Protein AF-A0A3M0L1K6-F1 (afdb_monomer_lite)

Organism: NCBI:txid333673

InterPro domains:
  IPR000772 Ricin B, lectin domain [PF00652] (10-125)
  IPR000772 Ricin B, lectin domain [SM00458] (7-128)
  IPR035992 Ricin B-like lectins [SSF50370] (10-129)
  IPR035992 Ricin B-like lectins [SSF50370] (116-180)

Structure (mmCIF, N/CA/C/O backbone):
data_AF-A0A3M0L1K6-F1
#
_entry.id   AF-A0A3M0L1K6-F1
#
loop_
_atom_site.group_PDB
_atom_site.id
_atom_site.type_symbol
_atom_site.label_atom_id
_atom_site.label_alt_id
_atom_site.label_comp_id
_atom_site.label_asym_id
_atom_site.label_entity_id
_atom_site.label_seq_id
_atom_site.pdbx_PDB_ins_code
_atom_site.Cartn_x
_atom_site.Cartn_y
_atom_site.Cartn_z
_atom_site.occupancy
_atom_site.B_iso_or_equiv
_atom_site.auth_seq_id
_atom_site.auth_comp_id
_atom_site.auth_asym_id
_atom_site.auth_atom_id
_atom_site.pdbx_PDB_model_num
ATOM 1 N N . MET A 1 1 ? 4.476 -18.533 9.777 1.00 29.45 1 MET A N 1
ATOM 2 C CA . MET A 1 1 ? 4.189 -19.118 8.450 1.00 29.45 1 MET A CA 1
ATOM 3 C C . MET A 1 1 ? 2.856 -18.548 7.977 1.00 29.45 1 MET A C 1
ATOM 5 O O . MET A 1 1 ? 1.803 -19.090 8.285 1.00 29.45 1 MET A O 1
ATOM 9 N N . GLU A 1 2 ? 2.883 -17.362 7.369 1.00 41.94 2 GLU A N 1
ATOM 10 C CA . GLU A 1 2 ? 1.671 -16.666 6.923 1.00 41.94 2 GLU A CA 1
ATOM 11 C C . GLU A 1 2 ? 1.209 -17.322 5.614 1.00 41.94 2 GLU A C 1
ATOM 13 O O . GLU A 1 2 ? 1.931 -17.357 4.620 1.00 41.94 2 GLU A O 1
ATOM 18 N N . THR A 1 3 ? 0.063 -17.998 5.660 1.00 39.81 3 THR A N 1
ATOM 19 C CA . THR A 1 3 ? -0.395 -18.878 4.581 1.00 39.81 3 THR A CA 1
ATOM 20 C C . THR A 1 3 ? -0.670 -18.102 3.290 1.00 39.81 3 THR A C 1
ATOM 22 O O . THR A 1 3 ? -1.256 -17.025 3.337 1.00 39.81 3 THR A O 1
ATOM 25 N N . SER A 1 4 ? -0.353 -18.719 2.147 1.00 47.41 4 SER A N 1
ATOM 26 C CA . SER A 1 4 ? -0.609 -18.341 0.737 1.00 47.41 4 SER A CA 1
ATOM 27 C C . SER A 1 4 ? -1.964 -17.661 0.394 1.00 47.41 4 SER A C 1
ATOM 29 O O . SER A 1 4 ? -2.128 -17.126 -0.700 1.00 47.41 4 SER A O 1
ATOM 31 N N . LYS A 1 5 ? -2.933 -17.600 1.315 1.00 53.72 5 LYS A N 1
ATOM 32 C CA . LYS A 1 5 ? -4.282 -17.051 1.107 1.00 53.72 5 LYS A CA 1
ATOM 33 C C . LYS A 1 5 ? -4.353 -15.521 0.946 1.00 53.72 5 LYS A C 1
ATOM 35 O O . LYS A 1 5 ? -5.336 -15.048 0.378 1.00 53.72 5 LYS A O 1
ATOM 40 N N . ASN A 1 6 ? -3.317 -14.775 1.342 1.00 68.31 6 ASN A N 1
ATOM 41 C CA . ASN A 1 6 ? -3.330 -13.301 1.334 1.00 68.31 6 ASN A CA 1
ATOM 42 C C . ASN A 1 6 ? -2.544 -12.652 0.181 1.00 68.31 6 ASN A C 1
ATOM 44 O O . ASN A 1 6 ? -2.441 -11.429 0.133 1.00 68.31 6 ASN A O 1
ATOM 48 N N . ARG A 1 7 ? -2.000 -13.437 -0.761 1.00 85.81 7 ARG A N 1
ATOM 49 C CA . ARG A 1 7 ? -1.365 -12.891 -1.972 1.00 85.81 7 ARG A CA 1
ATOM 50 C C . ARG A 1 7 ? -2.429 -12.577 -3.018 1.00 85.81 7 ARG A C 1
ATOM 52 O O . ARG A 1 7 ? -3.103 -13.488 -3.507 1.00 85.81 7 ARG A O 1
ATOM 59 N N . LYS A 1 8 ? -2.610 -11.298 -3.342 1.00 90.31 8 LYS A N 1
ATOM 60 C CA . LYS A 1 8 ? -3.621 -10.812 -4.289 1.00 90.31 8 LYS A CA 1
ATOM 61 C C . LYS A 1 8 ? -3.079 -9.638 -5.109 1.00 90.31 8 LYS A C 1
ATOM 63 O O . LYS A 1 8 ? -2.161 -8.955 -4.663 1.00 90.31 8 LYS A O 1
ATOM 68 N N . PRO A 1 9 ? -3.658 -9.376 -6.289 1.00 94.69 9 PRO A N 1
ATOM 69 C CA . PRO A 1 9 ? -3.374 -8.145 -7.007 1.00 94.69 9 PRO A CA 1
ATOM 70 C C . PRO A 1 9 ? -3.873 -6.923 -6.236 1.00 94.69 9 PRO A C 1
ATOM 72 O O . PRO A 1 9 ? -4.991 -6.932 -5.710 1.00 94.69 9 PRO A O 1
ATOM 75 N N . ILE A 1 10 ? -3.048 -5.878 -6.211 1.00 97.06 10 ILE A N 1
ATOM 76 C CA . ILE A 1 10 ? -3.391 -4.550 -5.699 1.00 97.06 10 ILE A CA 1
ATOM 77 C C . ILE A 1 10 ? -3.714 -3.689 -6.915 1.00 97.06 10 ILE A C 1
ATOM 79 O O . ILE A 1 10 ? -2.832 -3.420 -7.727 1.00 97.06 10 ILE A O 1
ATOM 83 N N . ARG A 1 11 ? -4.983 -3.313 -7.086 1.00 97.81 11 ARG A N 1
ATOM 84 C CA . ARG A 1 11 ? -5.470 -2.668 -8.317 1.00 97.81 11 ARG A CA 1
ATOM 85 C C . ARG A 1 11 ? -5.797 -1.202 -8.087 1.00 97.81 11 ARG A C 1
ATOM 87 O O . ARG A 1 11 ? -6.580 -0.903 -7.196 1.00 97.81 11 ARG A O 1
ATOM 94 N N . ASN A 1 12 ? -5.271 -0.311 -8.911 1.00 98.50 12 ASN A N 1
ATOM 95 C CA . ASN A 1 12 ? -5.646 1.096 -8.897 1.00 98.50 12 ASN A CA 1
ATOM 96 C C . ASN A 1 12 ? -7.085 1.283 -9.413 1.00 98.50 12 ASN A C 1
ATOM 98 O O . ASN A 1 12 ? -7.489 0.625 -10.376 1.00 98.50 12 ASN A O 1
ATOM 102 N N . VAL A 1 13 ? -7.872 2.142 -8.761 1.00 97.50 13 VAL A N 1
ATOM 103 C CA . VAL A 1 13 ? -9.280 2.365 -9.127 1.00 97.50 13 VAL A CA 1
ATOM 104 C C . VAL A 1 13 ? -9.413 3.142 -10.432 1.00 97.50 13 VAL A C 1
ATOM 106 O O . VAL A 1 13 ? -10.255 2.776 -11.248 1.00 97.50 13 VAL A O 1
ATOM 109 N N . GLU A 1 14 ? -8.588 4.167 -10.635 1.00 98.00 14 GLU A N 1
ATOM 110 C CA . GLU A 1 14 ? -8.664 5.046 -11.804 1.00 98.00 14 GLU A CA 1
ATOM 111 C C . GLU A 1 14 ? -8.210 4.325 -13.072 1.00 98.00 14 GLU A C 1
ATOM 113 O O . GLU A 1 14 ? -8.964 4.163 -14.031 1.00 98.00 14 GLU A O 1
ATOM 118 N N . THR A 1 15 ? -6.980 3.809 -13.062 1.00 97.94 15 THR A N 1
ATOM 119 C CA . THR A 1 15 ? -6.378 3.223 -14.267 1.00 97.94 15 THR A CA 1
ATOM 120 C C . THR A 1 15 ? -6.810 1.785 -14.511 1.00 97.94 15 THR A C 1
ATOM 122 O O . THR A 1 15 ? -6.551 1.226 -15.575 1.00 97.94 15 THR A O 1
ATOM 125 N N . ASN A 1 16 ? -7.458 1.149 -13.529 1.00 97.6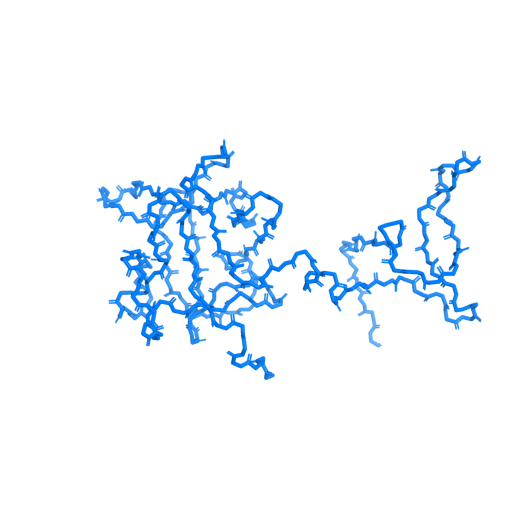9 16 ASN A N 1
ATOM 126 C CA . ASN A 1 16 ? -7.797 -0.272 -13.550 1.00 97.69 16 ASN A CA 1
ATOM 127 C C . ASN A 1 16 ? -6.587 -1.220 -13.696 1.00 97.69 16 ASN A C 1
ATOM 129 O O . ASN A 1 16 ? -6.789 -2.421 -13.920 1.00 97.69 16 ASN A O 1
ATOM 133 N N . GLN A 1 17 ? -5.363 -0.714 -13.520 1.00 98.31 17 GLN A N 1
ATOM 134 C CA . GLN A 1 17 ? -4.107 -1.460 -13.597 1.00 98.31 17 GLN A CA 1
ATOM 135 C C . GLN A 1 17 ? -3.671 -1.977 -12.225 1.00 98.31 17 GLN A C 1
ATOM 137 O O . GLN A 1 17 ? -4.090 -1.478 -11.180 1.00 98.31 17 GLN A O 1
ATOM 142 N N . CYS A 1 18 ? -2.850 -3.020 -12.228 1.00 98.31 18 CYS A N 1
ATOM 143 C CA . CYS A 1 18 ? -2.341 -3.669 -11.033 1.00 98.31 18 CYS A CA 1
ATOM 144 C C . CYS A 1 18 ? -0.916 -3.210 -10.756 1.00 98.31 18 CYS A C 1
ATOM 146 O O . CYS A 1 18 ? -0.144 -2.999 -11.690 1.00 98.31 18 CYS A O 1
ATOM 148 N N . LEU A 1 19 ? -0.570 -3.099 -9.473 1.00 98.00 19 LEU A N 1
ATOM 149 C CA . LEU A 1 19 ? 0.823 -3.057 -9.048 1.00 98.00 19 LEU A CA 1
ATOM 150 C C . LEU A 1 19 ? 1.530 -4.305 -9.597 1.00 98.00 19 LEU A C 1
ATOM 152 O O . LEU A 1 19 ? 0.976 -5.407 -9.542 1.00 98.00 19 LEU A O 1
ATOM 156 N N . ASP A 1 20 ? 2.722 -4.119 -10.150 1.00 97.56 20 ASP A N 1
ATOM 157 C CA . ASP A 1 20 ? 3.429 -5.152 -10.897 1.00 97.56 20 ASP A CA 1
ATOM 158 C C . ASP A 1 20 ? 4.935 -5.006 -10.659 1.00 97.56 20 ASP A C 1
ATOM 160 O O . ASP A 1 20 ? 5.496 -3.931 -10.864 1.00 97.56 20 ASP A O 1
ATOM 164 N N . ASN A 1 21 ? 5.621 -6.063 -10.224 1.00 95.69 21 ASN A N 1
ATOM 165 C CA . ASN A 1 21 ? 7.077 -6.005 -10.067 1.00 95.69 21 ASN A CA 1
ATOM 166 C C . ASN A 1 21 ? 7.835 -6.018 -11.409 1.00 95.69 21 ASN A C 1
ATOM 168 O O . ASN A 1 21 ? 9.055 -5.914 -11.430 1.00 95.69 21 ASN A O 1
ATOM 172 N N . MET A 1 22 ? 7.128 -6.134 -12.532 1.00 94.94 22 MET A N 1
ATOM 173 C CA . MET A 1 22 ? 7.620 -6.172 -13.910 1.00 94.94 22 MET A CA 1
ATOM 174 C C . MET A 1 22 ? 8.637 -7.294 -14.180 1.00 94.94 22 MET A C 1
ATOM 176 O O . MET A 1 22 ? 9.398 -7.213 -15.142 1.00 94.94 22 MET A O 1
ATOM 180 N N . GLY A 1 23 ? 8.695 -8.319 -13.321 1.00 93.31 23 GLY A N 1
ATOM 181 C CA . GLY A 1 23 ? 9.749 -9.338 -13.336 1.00 93.31 23 GLY A CA 1
ATOM 182 C C . GLY A 1 23 ? 11.130 -8.819 -12.911 1.00 93.31 23 GLY A C 1
ATOM 183 O O . GLY A 1 23 ? 12.133 -9.495 -13.142 1.00 93.31 23 GLY A O 1
ATOM 184 N N . ARG A 1 24 ? 11.188 -7.621 -12.322 1.00 94.00 24 ARG A N 1
ATOM 185 C CA . ARG A 1 24 ? 12.409 -6.977 -11.832 1.00 94.00 24 ARG A CA 1
ATOM 186 C C . ARG A 1 24 ? 12.855 -7.563 -10.494 1.00 94.00 24 ARG A C 1
ATOM 188 O O . ARG A 1 24 ? 12.073 -8.190 -9.778 1.00 94.00 24 ARG A O 1
ATOM 195 N N . LYS A 1 25 ? 14.133 -7.370 -10.178 1.00 92.69 25 LYS A N 1
ATOM 196 C CA . LYS A 1 25 ? 14.812 -7.900 -8.990 1.00 92.69 25 LYS A CA 1
ATOM 197 C C . LYS A 1 25 ? 14.877 -6.859 -7.866 1.00 92.69 25 LYS A C 1
ATOM 199 O O . LYS A 1 25 ? 14.272 -5.791 -7.932 1.00 92.69 25 LYS A O 1
ATOM 204 N N . GLU A 1 26 ? 15.609 -7.208 -6.810 1.00 96.56 26 GLU A N 1
ATOM 205 C CA . GL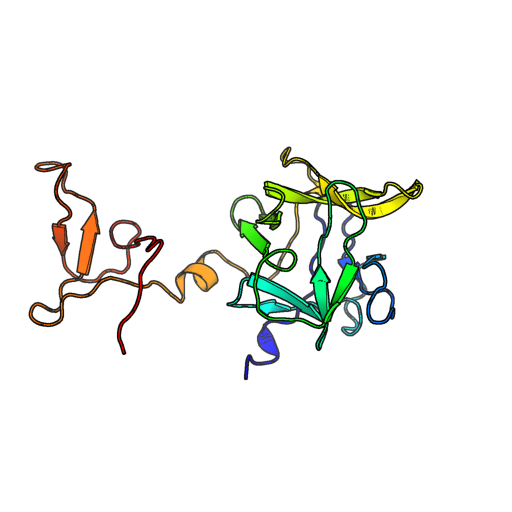U A 1 26 ? 15.949 -6.306 -5.710 1.00 96.56 26 GLU A CA 1
ATOM 206 C C . GLU A 1 26 ? 16.575 -4.997 -6.220 1.00 96.56 26 GLU A C 1
ATOM 208 O O . GLU A 1 26 ? 17.356 -4.994 -7.172 1.00 96.56 26 GLU A O 1
ATOM 213 N N . ASN A 1 27 ? 16.259 -3.898 -5.533 1.00 96.38 27 ASN A N 1
ATOM 214 C CA . ASN A 1 27 ? 16.722 -2.538 -5.806 1.00 96.38 27 ASN A CA 1
ATOM 215 C C . ASN A 1 27 ? 16.237 -1.957 -7.145 1.00 96.38 27 ASN A C 1
ATOM 217 O O . ASN A 1 27 ? 16.796 -0.989 -7.660 1.00 96.38 27 ASN A O 1
ATOM 221 N N . GLU A 1 28 ? 15.166 -2.517 -7.700 1.00 96.12 28 GLU A N 1
ATOM 222 C CA . GLU A 1 28 ? 14.494 -1.972 -8.871 1.00 96.12 28 GLU A CA 1
ATOM 223 C C . GLU A 1 28 ? 13.123 -1.393 -8.512 1.00 96.12 28 GLU A C 1
ATOM 225 O O . GLU A 1 28 ? 12.480 -1.786 -7.532 1.00 96.12 28 GLU A O 1
ATOM 230 N N . LYS A 1 29 ? 12.660 -0.438 -9.327 1.00 96.25 29 LYS A N 1
ATOM 231 C CA . LYS A 1 29 ? 11.361 0.206 -9.125 1.00 96.25 29 LYS A CA 1
ATOM 232 C C . LYS A 1 29 ? 10.214 -0.759 -9.400 1.00 96.25 29 LYS A C 1
ATOM 234 O O . LYS A 1 29 ? 10.192 -1.422 -10.446 1.00 96.25 29 LYS A O 1
ATOM 239 N N . VAL A 1 30 ? 9.233 -0.782 -8.502 1.00 97.31 30 VAL A N 1
ATOM 240 C CA . VAL A 1 30 ? 7.951 -1.433 -8.781 1.00 97.31 30 VAL A CA 1
ATOM 241 C C . VAL A 1 30 ? 7.237 -0.657 -9.892 1.00 97.31 30 VAL A C 1
ATOM 243 O O . VAL A 1 30 ? 7.416 0.550 -10.052 1.00 97.31 30 VAL A O 1
ATOM 246 N N . GLY A 1 31 ? 6.494 -1.363 -10.731 1.00 97.25 31 GLY A N 1
ATOM 247 C CA . GLY A 1 31 ? 5.718 -0.796 -11.821 1.00 97.25 31 GLY A CA 1
ATOM 248 C C . GLY A 1 31 ? 4.224 -1.008 -11.630 1.00 97.25 31 GLY A C 1
ATOM 249 O O . GLY A 1 31 ? 3.732 -1.390 -10.565 1.00 97.25 31 GLY A O 1
ATOM 250 N N . PHE A 1 32 ? 3.501 -0.751 -12.708 1.00 97.50 32 PHE A N 1
ATOM 251 C CA . PHE A 1 32 ? 2.089 -1.051 -12.834 1.00 97.50 32 PHE A CA 1
ATOM 252 C C . PHE A 1 32 ? 1.823 -1.553 -14.250 1.00 97.50 32 PHE A C 1
ATOM 254 O O . PHE A 1 32 ? 2.475 -1.124 -15.204 1.00 97.50 32 PHE A O 1
ATOM 261 N N . PHE A 1 33 ? 0.882 -2.480 -14.393 1.00 97.69 33 PHE A N 1
ATOM 262 C CA . PHE A 1 33 ? 0.515 -3.024 -15.695 1.00 97.69 33 PHE A CA 1
ATOM 263 C C . PHE A 1 33 ? -0.935 -3.500 -15.715 1.00 97.69 33 PHE A C 1
ATOM 265 O O . PHE A 1 33 ? -1.606 -3.585 -14.684 1.00 97.69 33 PHE A O 1
ATOM 272 N N . ASN A 1 34 ? -1.446 -3.822 -16.902 1.00 97.81 34 ASN A N 1
ATOM 273 C CA . ASN A 1 34 ? -2.784 -4.384 -17.043 1.00 97.81 34 ASN A CA 1
ATOM 274 C C . ASN A 1 34 ? -2.916 -5.652 -16.194 1.00 97.81 34 ASN A C 1
ATOM 276 O O . ASN A 1 34 ? -2.111 -6.577 -16.312 1.00 97.81 34 ASN A O 1
ATOM 280 N N . CYS A 1 35 ? -3.943 -5.692 -15.346 1.00 97.12 35 CYS A N 1
ATOM 281 C CA . CYS A 1 35 ? -4.221 -6.843 -14.498 1.00 97.12 35 CYS A CA 1
ATOM 282 C C . CYS A 1 35 ? -4.520 -8.076 -15.367 1.00 97.12 35 CYS A C 1
ATOM 284 O O . CYS A 1 35 ? -5.585 -8.140 -15.981 1.00 97.12 35 CYS A O 1
ATOM 286 N N . HIS A 1 36 ? -3.622 -9.062 -15.404 1.00 94.31 36 HIS A N 1
ATOM 287 C CA . HIS A 1 36 ? -3.777 -10.262 -16.241 1.00 94.31 36 HIS A CA 1
ATOM 288 C C . HIS A 1 36 ? -4.152 -11.520 -15.443 1.00 94.31 36 HIS A C 1
ATOM 290 O O . HIS A 1 36 ? -4.523 -12.534 -16.025 1.00 94.31 36 HIS A O 1
ATOM 296 N N . GLY A 1 37 ? -4.070 -11.483 -14.108 1.00 91.25 37 GLY A N 1
ATOM 297 C CA . GLY A 1 37 ? -4.587 -12.549 -13.238 1.00 91.25 37 GLY A CA 1
ATOM 298 C C . GLY A 1 37 ? -3.823 -13.878 -13.288 1.00 91.25 37 GLY A C 1
ATOM 299 O O . GLY A 1 37 ? -4.284 -14.856 -12.709 1.00 91.25 37 GLY A O 1
ATOM 300 N N . MET A 1 38 ? -2.649 -13.916 -13.926 1.00 91.19 38 MET A N 1
ATOM 301 C CA . MET A 1 38 ? -1.822 -15.132 -14.043 1.00 91.19 38 MET A CA 1
ATOM 302 C C . MET A 1 38 ? -0.994 -15.419 -12.777 1.00 91.19 38 MET A C 1
ATOM 304 O O . MET A 1 38 ? -0.278 -16.414 -12.719 1.00 91.19 38 MET A O 1
ATOM 308 N N . GLY A 1 39 ? -1.087 -14.565 -11.753 1.00 89.00 39 GLY A N 1
ATOM 309 C CA . GLY A 1 39 ? -0.232 -14.643 -10.570 1.00 89.00 39 GLY A CA 1
ATOM 310 C C . GLY A 1 39 ? 1.147 -14.029 -10.821 1.00 89.00 39 GLY A C 1
ATOM 311 O O . GLY A 1 39 ? 1.271 -13.094 -11.608 1.00 89.00 39 GLY A O 1
ATOM 312 N N . GLY A 1 40 ? 2.170 -14.539 -10.130 1.00 91.69 40 GLY A N 1
ATOM 313 C CA . GLY A 1 40 ? 3.562 -14.117 -10.308 1.00 91.69 40 GLY A CA 1
ATOM 314 C C . GLY A 1 40 ? 3.828 -12.665 -9.904 1.00 91.69 40 GLY A C 1
ATOM 315 O O . GLY A 1 40 ? 3.611 -12.279 -8.759 1.00 91.69 40 GLY A O 1
ATOM 316 N N . ASN A 1 41 ? 4.282 -11.866 -10.866 1.00 95.19 41 ASN A N 1
ATOM 317 C CA . ASN A 1 41 ? 4.695 -10.469 -10.710 1.00 95.19 41 ASN A CA 1
ATOM 318 C C . ASN A 1 41 ? 3.582 -9.500 -10.280 1.00 95.19 41 ASN A C 1
ATOM 320 O O . ASN A 1 41 ? 3.881 -8.393 -9.837 1.00 95.19 41 ASN A O 1
ATOM 324 N N . GLN A 1 42 ? 2.312 -9.904 -10.388 1.00 95.50 42 GLN A N 1
ATOM 325 C CA . GLN A 1 42 ? 1.150 -9.078 -10.029 1.00 95.50 42 GLN A CA 1
ATOM 326 C C . GLN A 1 42 ? 0.497 -9.454 -8.697 1.00 95.50 42 GLN A C 1
ATOM 328 O O . GLN A 1 42 ? -0.586 -8.957 -8.389 1.00 95.50 42 GLN A O 1
ATOM 333 N N . VAL A 1 43 ? 1.079 -10.366 -7.912 1.00 93.38 43 VAL A N 1
ATOM 334 C CA . VAL A 1 43 ? 0.493 -10.769 -6.626 1.00 93.38 43 VAL A CA 1
ATOM 335 C C . VAL A 1 43 ? 1.358 -10.335 -5.458 1.00 93.38 43 VAL A C 1
ATOM 337 O O . VAL A 1 43 ? 2.471 -10.808 -5.267 1.00 93.38 43 VAL A O 1
ATOM 340 N N . PHE A 1 44 ? 0.782 -9.480 -4.621 1.00 95.06 44 PHE A N 1
ATOM 341 C CA . PHE A 1 44 ? 1.425 -8.952 -3.429 1.00 95.06 44 PHE A CA 1
ATOM 342 C C . PHE A 1 44 ? 0.674 -9.431 -2.189 1.00 95.06 44 PHE A C 1
ATOM 344 O O . PHE A 1 44 ? -0.536 -9.662 -2.224 1.00 95.06 44 PHE A O 1
ATOM 351 N N . SER A 1 45 ? 1.382 -9.594 -1.079 1.00 91.88 45 SER A N 1
ATOM 352 C CA . SER A 1 45 ? 0.779 -9.789 0.239 1.00 91.88 45 SER A CA 1
ATOM 353 C C . SER A 1 45 ? 0.921 -8.525 1.064 1.00 91.88 45 SER A C 1
ATOM 355 O O . SER A 1 45 ? 2.035 -8.037 1.234 1.00 91.88 45 SER A O 1
ATOM 357 N N . TYR A 1 46 ? -0.183 -8.048 1.629 1.00 92.19 46 TYR A N 1
ATOM 358 C CA . TYR A 1 46 ? -0.149 -7.073 2.712 1.00 92.19 46 TYR A CA 1
ATOM 359 C C . TYR A 1 46 ? -0.154 -7.821 4.050 1.00 92.19 46 TYR A C 1
ATOM 361 O O . TYR A 1 46 ? -1.075 -8.596 4.321 1.00 92.19 46 TYR A O 1
ATOM 369 N N . THR A 1 47 ? 0.912 -7.674 4.833 1.00 87.38 47 THR A N 1
ATOM 370 C CA . THR A 1 47 ? 1.172 -8.511 6.017 1.00 87.38 47 THR A CA 1
ATOM 371 C C . THR A 1 47 ? 0.627 -7.901 7.304 1.00 87.38 47 THR A C 1
ATOM 373 O O . THR A 1 47 ? 0.313 -6.711 7.372 1.00 87.38 47 THR A O 1
ATOM 376 N N . ALA A 1 48 ? 0.553 -8.704 8.370 1.00 83.38 48 ALA A N 1
ATOM 377 C CA . ALA A 1 48 ? 0.200 -8.206 9.703 1.00 83.38 48 ALA A CA 1
ATOM 378 C C . ALA A 1 48 ? 1.190 -7.155 10.248 1.00 83.38 48 ALA A C 1
ATOM 380 O O . ALA A 1 48 ? 0.794 -6.309 11.052 1.00 83.38 48 ALA A O 1
ATOM 381 N N . ASP A 1 49 ? 2.442 -7.192 9.786 1.00 84.88 49 ASP A N 1
ATOM 382 C CA . ASP A 1 49 ? 3.484 -6.208 10.107 1.00 84.88 49 ASP A CA 1
ATOM 383 C C . ASP A 1 49 ? 3.390 -4.941 9.255 1.00 84.88 49 ASP A C 1
ATOM 385 O O . ASP A 1 49 ? 4.244 -4.063 9.374 1.00 84.88 49 ASP A O 1
ATOM 389 N N . LYS A 1 50 ? 2.324 -4.818 8.450 1.00 90.69 50 LYS A N 1
ATOM 390 C CA . LYS A 1 50 ? 2.022 -3.637 7.640 1.00 90.69 50 LYS A CA 1
ATOM 391 C C . LYS A 1 50 ? 3.054 -3.389 6.535 1.00 90.69 50 LYS A C 1
ATOM 393 O O . LYS A 1 50 ? 3.330 -2.250 6.173 1.00 90.69 50 LYS A O 1
ATOM 398 N N . GLU A 1 51 ? 3.585 -4.467 5.968 1.00 94.81 51 GLU A N 1
ATOM 399 C CA . GLU A 1 51 ? 4.478 -4.437 4.807 1.00 94.81 51 GLU A CA 1
ATOM 400 C C . GLU A 1 51 ? 3.728 -4.929 3.559 1.00 94.81 51 GLU A C 1
ATOM 402 O O . GLU A 1 51 ? 2.898 -5.840 3.641 1.00 94.81 51 GLU A O 1
ATOM 407 N N . ILE A 1 52 ? 4.026 -4.350 2.393 1.00 96.88 52 ILE A N 1
ATOM 408 C CA . ILE A 1 52 ? 3.521 -4.820 1.096 1.00 96.88 52 ILE A CA 1
ATOM 409 C C . ILE A 1 52 ? 4.642 -5.622 0.438 1.00 96.88 52 ILE A C 1
ATOM 411 O O . ILE A 1 52 ? 5.671 -5.055 0.077 1.00 96.88 52 ILE A O 1
ATOM 415 N N . ARG A 1 53 ? 4.458 -6.939 0.317 1.00 93.88 53 ARG A N 1
ATOM 416 C CA . ARG A 1 53 ? 5.520 -7.881 -0.064 1.00 93.88 53 ARG A CA 1
ATOM 417 C C . ARG A 1 53 ? 5.236 -8.630 -1.358 1.00 93.88 53 ARG A C 1
ATOM 419 O O . ARG A 1 53 ? 4.095 -9.019 -1.609 1.00 93.88 53 ARG A O 1
ATOM 426 N N . THR A 1 54 ? 6.295 -8.942 -2.093 1.00 92.75 54 THR A N 1
ATOM 427 C CA . THR A 1 54 ? 6.348 -10.014 -3.093 1.00 92.75 54 THR A CA 1
ATOM 428 C C . THR A 1 54 ? 7.551 -10.895 -2.769 1.00 92.75 54 THR A C 1
ATOM 430 O O . THR A 1 54 ? 8.681 -10.423 -2.750 1.00 92.75 54 THR A O 1
ATOM 433 N N . ASP A 1 55 ? 7.312 -12.169 -2.464 1.00 89.19 55 ASP A N 1
ATOM 434 C CA . ASP A 1 55 ? 8.345 -13.089 -1.962 1.00 89.19 55 ASP A CA 1
ATOM 435 C C . ASP A 1 55 ? 9.117 -12.545 -0.746 1.00 89.19 55 ASP A C 1
ATOM 437 O O . ASP A 1 55 ? 8.502 -12.406 0.315 1.00 89.19 55 ASP A O 1
ATOM 441 N N . ASP A 1 56 ? 10.420 -12.281 -0.865 1.00 92.38 56 ASP A N 1
ATOM 442 C CA . ASP A 1 56 ? 11.282 -11.705 0.178 1.00 92.38 56 ASP A CA 1
ATOM 443 C C . ASP A 1 56 ? 11.518 -10.191 0.018 1.00 92.38 56 ASP A C 1
ATOM 445 O O . ASP A 1 56 ? 12.236 -9.588 0.822 1.00 92.38 56 ASP A O 1
ATOM 449 N N . LEU A 1 57 ? 10.890 -9.567 -0.985 1.00 96.56 57 LEU A N 1
ATOM 450 C CA . LEU A 1 57 ? 10.986 -8.138 -1.261 1.00 96.56 57 LEU A CA 1
ATOM 451 C C . LEU A 1 57 ? 9.764 -7.375 -0.745 1.00 96.56 57 LEU A C 1
ATOM 453 O O . LEU A 1 57 ? 8.621 -7.825 -0.849 1.00 96.56 57 LEU A O 1
ATOM 457 N N . CYS A 1 58 ? 10.022 -6.182 -0.228 1.00 97.50 58 CYS A N 1
ATOM 458 C CA . CYS A 1 58 ? 9.083 -5.230 0.333 1.00 97.50 58 CYS A CA 1
ATOM 459 C C . CYS A 1 58 ? 9.099 -3.939 -0.487 1.00 97.50 58 CYS A C 1
ATOM 461 O O . CYS A 1 58 ? 10.149 -3.514 -0.971 1.00 97.50 58 CYS A O 1
ATOM 463 N N . LEU A 1 59 ? 7.935 -3.298 -0.609 1.00 98.31 59 LEU A N 1
ATOM 464 C CA . LEU A 1 59 ? 7.857 -1.926 -1.105 1.00 98.31 59 LEU A CA 1
ATOM 465 C C . LEU A 1 59 ? 8.512 -0.982 -0.095 1.00 98.31 59 LEU A C 1
ATOM 467 O O . LEU A 1 59 ? 8.084 -0.914 1.060 1.00 98.31 59 LEU A O 1
ATOM 471 N N . ASP A 1 60 ? 9.499 -0.237 -0.573 1.00 98.00 60 ASP A N 1
ATOM 472 C CA . ASP A 1 60 ? 10.334 0.674 0.196 1.00 98.00 60 ASP A CA 1
ATOM 473 C C . ASP A 1 60 ? 10.302 2.079 -0.414 1.00 98.00 60 ASP A C 1
ATOM 475 O O . ASP A 1 60 ? 10.412 2.245 -1.635 1.00 98.00 60 ASP A O 1
ATOM 479 N N . VAL A 1 61 ? 10.136 3.093 0.434 1.00 97.38 61 VAL A N 1
ATOM 480 C CA . VAL A 1 61 ? 10.099 4.499 0.027 1.00 97.38 61 VAL A CA 1
ATOM 481 C C . VAL A 1 61 ? 11.114 5.307 0.813 1.00 97.38 61 VAL A C 1
ATOM 483 O O . VAL A 1 61 ? 10.949 5.581 2.001 1.00 97.38 61 VAL A O 1
ATOM 486 N N . SER A 1 62 ? 12.140 5.782 0.113 1.00 93.38 62 SER A N 1
ATOM 487 C CA . SER A 1 62 ? 13.196 6.586 0.731 1.00 93.38 62 SER A CA 1
ATOM 488 C C . SER A 1 62 ? 12.894 8.090 0.765 1.00 93.38 62 SER A C 1
ATOM 490 O O . SER A 1 62 ? 13.492 8.806 1.563 1.00 93.38 62 SER A O 1
ATOM 492 N N . ARG A 1 63 ? 12.008 8.598 -0.106 1.00 90.50 63 ARG A N 1
ATOM 493 C CA . ARG A 1 63 ? 11.675 10.033 -0.204 1.00 90.50 63 ARG A CA 1
ATOM 494 C C . ARG A 1 63 ? 10.342 10.283 -0.915 1.00 90.50 63 ARG A C 1
ATOM 496 O O . ARG A 1 63 ? 9.847 9.411 -1.621 1.00 90.50 63 ARG A O 1
ATOM 503 N N . LEU A 1 64 ? 9.794 11.485 -0.736 1.00 90.88 64 LEU A N 1
ATOM 504 C CA . LEU A 1 64 ? 8.611 11.981 -1.455 1.00 90.88 64 LEU A CA 1
ATOM 505 C C . LEU A 1 64 ? 8.884 12.116 -2.955 1.00 90.88 64 LEU A C 1
ATOM 507 O O . LEU A 1 64 ? 10.005 12.458 -3.320 1.00 90.88 64 LEU A O 1
ATOM 511 N N . ASN A 1 65 ? 7.879 11.867 -3.801 1.00 89.44 65 ASN A N 1
ATOM 512 C CA . ASN A 1 65 ? 7.931 11.943 -5.274 1.00 89.44 65 ASN A CA 1
ATOM 513 C C . ASN A 1 65 ? 8.976 11.030 -5.961 1.00 89.44 65 ASN A C 1
ATOM 515 O O . ASN A 1 65 ? 9.033 10.955 -7.192 1.00 89.44 65 ASN A O 1
ATOM 519 N N . GLY A 1 66 ? 9.798 10.322 -5.185 1.00 92.75 66 GLY A N 1
ATOM 520 C CA . GLY A 1 66 ? 10.742 9.324 -5.664 1.00 92.75 66 GLY A CA 1
ATOM 521 C C . GLY A 1 66 ? 10.066 7.987 -5.986 1.00 92.75 66 GLY A C 1
ATOM 522 O O . GLY A 1 66 ? 8.916 7.751 -5.618 1.00 92.75 66 GLY A O 1
ATOM 523 N N . PRO A 1 67 ? 10.782 7.074 -6.660 1.00 95.62 67 PRO A N 1
ATOM 524 C CA . PRO A 1 67 ? 10.236 5.767 -6.990 1.00 95.62 67 PRO A CA 1
ATOM 525 C C . PRO A 1 67 ? 9.982 4.942 -5.726 1.00 95.62 67 PRO A C 1
ATOM 527 O O . PRO A 1 67 ? 10.770 4.981 -4.779 1.00 95.62 67 PRO A O 1
ATOM 530 N N . VAL A 1 68 ? 8.940 4.114 -5.758 1.00 97.81 68 VAL A N 1
ATOM 531 C CA . VAL A 1 68 ? 8.816 2.997 -4.817 1.00 97.81 68 VAL A CA 1
ATOM 532 C C . VAL A 1 68 ? 9.739 1.869 -5.288 1.00 97.81 68 VAL A C 1
ATOM 534 O O . VAL A 1 68 ? 9.618 1.378 -6.416 1.00 97.81 68 VAL A O 1
ATOM 537 N N . LEU A 1 69 ? 10.682 1.462 -4.441 1.00 97.56 69 LEU A N 1
ATOM 538 C CA . LEU A 1 69 ? 11.646 0.404 -4.742 1.00 97.56 69 LEU A CA 1
ATOM 539 C C . LEU A 1 69 ? 11.219 -0.921 -4.118 1.00 97.56 69 LEU A C 1
ATOM 541 O O . LEU A 1 69 ? 10.472 -0.953 -3.144 1.00 97.56 69 LEU A O 1
ATOM 545 N N . MET A 1 70 ? 11.714 -2.022 -4.676 1.00 97.38 70 MET A N 1
ATOM 546 C CA . MET A 1 70 ? 11.589 -3.343 -4.070 1.00 97.38 70 MET A CA 1
ATOM 547 C C . MET A 1 70 ? 12.909 -3.732 -3.421 1.00 97.38 70 MET A C 1
ATOM 549 O O . MET A 1 70 ? 13.878 -4.040 -4.113 1.00 97.38 70 MET A O 1
ATOM 553 N N . LEU A 1 71 ? 12.958 -3.717 -2.096 1.00 97.56 71 LEU A N 1
ATOM 554 C CA . LEU A 1 71 ? 14.143 -4.082 -1.318 1.00 97.56 71 LEU A CA 1
ATOM 555 C C . LEU A 1 71 ? 13.840 -5.276 -0.430 1.00 97.56 71 LEU A C 1
ATOM 557 O O . LEU A 1 71 ? 12.678 -5.542 -0.141 1.00 97.56 71 LEU A O 1
ATOM 561 N N . LYS A 1 72 ? 14.864 -5.997 0.029 1.00 96.81 72 LYS A N 1
ATOM 562 C CA . LYS A 1 72 ? 14.645 -7.062 1.011 1.00 96.81 72 LYS A CA 1
ATOM 563 C C . LYS A 1 72 ? 13.870 -6.546 2.214 1.00 96.81 72 LYS A C 1
ATOM 565 O O . LYS A 1 72 ? 14.167 -5.483 2.766 1.00 96.81 72 LYS A O 1
ATOM 570 N N . CYS A 1 73 ? 12.881 -7.328 2.621 1.00 95.94 73 CYS A N 1
ATOM 571 C CA . CYS A 1 73 ? 12.127 -7.048 3.825 1.00 95.94 73 CYS A CA 1
ATOM 572 C C . CYS A 1 73 ? 13.058 -7.126 5.036 1.00 95.94 73 CYS A C 1
ATOM 574 O O . CYS A 1 73 ? 13.612 -8.187 5.325 1.00 95.94 73 CYS A O 1
ATOM 576 N N . HIS A 1 74 ? 13.237 -6.013 5.747 1.00 92.81 74 HIS A N 1
ATOM 577 C CA . HIS A 1 74 ? 14.117 -5.970 6.919 1.00 92.81 74 HIS A CA 1
ATOM 578 C C . HIS A 1 74 ? 13.354 -6.029 8.250 1.00 92.81 74 HIS A C 1
ATOM 580 O O . HIS A 1 74 ? 13.976 -6.201 9.294 1.00 92.81 74 HIS A O 1
ATOM 586 N N . HIS A 1 75 ? 12.020 -5.902 8.245 1.00 90.56 75 HIS A N 1
ATOM 587 C CA . HIS A 1 75 ? 11.159 -6.026 9.436 1.00 90.56 75 HIS A CA 1
ATOM 588 C C . HIS A 1 75 ? 11.430 -4.996 10.542 1.00 90.56 75 HIS A C 1
ATOM 590 O O . HIS A 1 75 ? 10.980 -5.138 11.679 1.00 90.56 75 HIS A O 1
ATOM 596 N N . LEU A 1 76 ? 12.132 -3.915 10.196 1.00 90.38 76 LEU A N 1
ATOM 597 C CA . LEU A 1 76 ? 12.436 -2.798 11.101 1.00 90.38 76 LEU A CA 1
ATOM 598 C C . LEU A 1 76 ? 11.411 -1.663 10.982 1.00 90.38 76 LEU A C 1
ATOM 600 O O . LEU A 1 76 ? 11.616 -0.593 11.553 1.00 90.38 76 LEU A O 1
ATOM 604 N N . ARG A 1 77 ? 10.298 -1.894 10.267 1.00 90.50 77 ARG A N 1
ATOM 605 C CA . ARG A 1 77 ? 9.280 -0.882 9.954 1.00 90.50 77 ARG A CA 1
ATOM 606 C C . ARG A 1 77 ? 9.896 0.254 9.126 1.00 90.50 77 ARG A C 1
ATOM 608 O O . ARG A 1 77 ? 10.535 -0.020 8.119 1.00 90.50 77 ARG A O 1
ATOM 615 N N . GLY A 1 78 ? 9.705 1.514 9.520 1.00 92.19 78 GLY A N 1
ATOM 616 C CA . GLY A 1 78 ? 10.327 2.646 8.840 1.00 92.19 78 GLY A CA 1
ATOM 617 C C . GLY A 1 78 ? 9.786 2.843 7.425 1.00 92.19 78 GLY A C 1
ATOM 618 O O . GLY A 1 78 ? 8.576 2.874 7.215 1.00 92.19 78 GLY A O 1
ATOM 619 N N . ASN A 1 79 ? 10.703 2.977 6.475 1.00 96.31 79 ASN A N 1
ATOM 620 C CA . ASN A 1 79 ? 10.467 3.170 5.043 1.00 96.31 79 ASN A CA 1
ATOM 621 C C . ASN A 1 79 ? 9.776 1.988 4.333 1.00 96.31 79 ASN A C 1
ATOM 623 O O . ASN A 1 79 ? 9.432 2.103 3.160 1.00 96.31 79 ASN A O 1
ATOM 627 N N . GLN A 1 80 ? 9.549 0.870 5.032 1.00 97.56 80 GLN A N 1
ATOM 628 C CA . GLN A 1 80 ? 8.762 -0.273 4.547 1.00 97.56 80 GLN A CA 1
ATOM 629 C C . GLN A 1 80 ? 7.386 -0.389 5.229 1.00 97.56 80 GLN A C 1
ATOM 631 O O . GLN A 1 80 ? 6.668 -1.367 5.016 1.00 97.56 80 GLN A O 1
ATOM 636 N N . LEU A 1 81 ? 7.003 0.583 6.071 1.00 95.31 81 LEU A N 1
ATOM 637 C CA . LEU A 1 81 ? 5.765 0.546 6.852 1.00 95.31 81 LEU A CA 1
ATOM 638 C C . LEU A 1 81 ? 4.613 1.298 6.162 1.00 95.31 81 LEU A C 1
ATOM 640 O O . LEU A 1 81 ? 4.667 2.516 5.969 1.00 95.31 81 LEU A O 1
ATOM 644 N N . TRP A 1 82 ? 3.519 0.578 5.908 1.00 96.50 82 TRP A N 1
ATOM 645 C CA . TRP A 1 82 ? 2.339 1.063 5.191 1.00 96.50 82 TRP A CA 1
ATOM 646 C C . TRP A 1 82 ? 1.046 0.840 5.979 1.00 96.50 82 TRP A C 1
ATOM 648 O O . TRP A 1 82 ? 0.736 -0.284 6.365 1.00 96.50 82 TRP A O 1
ATOM 658 N N . GLU A 1 83 ? 0.214 1.861 6.147 1.00 93.69 83 GLU A N 1
ATOM 659 C CA . GLU A 1 83 ? -1.166 1.683 6.615 1.00 93.69 83 GLU A CA 1
ATOM 660 C C . GLU A 1 83 ? -2.111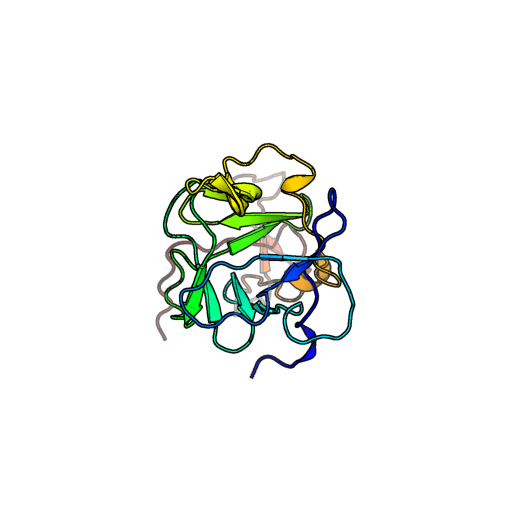 1.589 5.424 1.00 93.69 83 GLU A C 1
ATOM 662 O O . GLU A 1 83 ? -2.141 2.501 4.605 1.00 93.69 83 GLU A O 1
ATOM 667 N N . TYR A 1 84 ? -2.928 0.543 5.344 1.00 93.25 84 TYR A N 1
ATOM 668 C CA . TYR A 1 84 ? -4.055 0.544 4.417 1.00 93.25 84 TYR A CA 1
ATOM 669 C C . TYR A 1 84 ? -5.330 1.011 5.121 1.00 93.25 84 TYR A C 1
ATOM 671 O O . TYR A 1 84 ? -5.878 0.312 5.976 1.00 93.25 84 TYR A O 1
ATOM 679 N N . ASP A 1 85 ? -5.829 2.183 4.737 1.00 89.25 85 ASP A N 1
ATOM 680 C CA . ASP A 1 85 ? -7.148 2.656 5.145 1.00 89.25 85 ASP A CA 1
ATOM 681 C C . ASP A 1 85 ? -8.201 1.999 4.245 1.00 89.25 85 ASP A C 1
ATOM 683 O O . ASP A 1 85 ? -8.319 2.330 3.068 1.00 89.25 85 ASP A O 1
ATOM 687 N N . ALA A 1 86 ? -8.975 1.061 4.793 1.00 86.44 86 ALA A N 1
ATOM 688 C CA . ALA A 1 86 ? -10.004 0.341 4.045 1.00 86.44 86 ALA A CA 1
ATOM 689 C C . ALA A 1 86 ? -11.251 1.189 3.721 1.00 86.44 86 ALA A C 1
ATOM 691 O O . ALA A 1 86 ? -11.989 0.839 2.800 1.00 86.44 86 ALA A O 1
ATOM 692 N N . GLU A 1 87 ? -11.514 2.272 4.464 1.00 85.38 87 GLU A N 1
ATOM 693 C CA . GLU A 1 87 ? -12.636 3.183 4.191 1.00 85.38 87 GLU A CA 1
ATOM 694 C C . GLU A 1 87 ? -12.290 4.094 3.010 1.00 85.38 87 GLU A C 1
ATOM 696 O O . GLU A 1 87 ? -13.068 4.213 2.063 1.00 85.38 87 GLU A O 1
ATOM 701 N N . ARG A 1 88 ? -11.081 4.667 3.023 1.00 89.50 88 ARG A N 1
ATOM 702 C CA . ARG A 1 88 ? -10.562 5.508 1.931 1.00 89.50 88 ARG A CA 1
ATOM 703 C C . ARG A 1 88 ? -9.963 4.704 0.779 1.00 89.50 88 ARG A C 1
ATOM 705 O O . ARG A 1 88 ? -9.769 5.243 -0.304 1.00 89.50 88 ARG A O 1
ATOM 712 N N . ARG A 1 89 ? -9.704 3.411 0.995 1.00 94.19 89 ARG A N 1
ATOM 713 C CA . ARG A 1 89 ? -8.997 2.497 0.085 1.00 94.19 89 ARG A CA 1
ATOM 714 C C . ARG A 1 89 ? -7.646 3.060 -0.353 1.00 94.19 89 ARG A C 1
ATOM 716 O O . ARG A 1 89 ? -7.332 3.047 -1.536 1.00 94.19 89 ARG A O 1
ATOM 723 N N . THR A 1 90 ? -6.845 3.550 0.586 1.00 96.38 90 THR A N 1
ATOM 724 C CA . THR A 1 90 ? -5.535 4.145 0.283 1.00 96.38 90 THR A CA 1
ATOM 725 C C . THR A 1 90 ? -4.430 3.534 1.133 1.00 96.38 90 THR A C 1
ATOM 727 O O . THR A 1 90 ? -4.678 3.098 2.256 1.00 96.38 90 THR A O 1
ATOM 730 N N . PHE A 1 91 ? -3.215 3.490 0.586 1.00 98.00 91 PHE A N 1
ATOM 731 C CA . PHE A 1 91 ? -2.016 3.087 1.315 1.00 98.00 91 PHE A CA 1
ATOM 732 C C . PHE A 1 91 ? -1.247 4.333 1.745 1.00 98.00 91 PHE A C 1
ATOM 734 O O . PHE A 1 91 ? -0.680 5.031 0.909 1.00 98.00 91 PHE A O 1
ATOM 741 N N . LEU A 1 92 ? -1.204 4.584 3.047 1.00 97.12 92 LEU A N 1
ATOM 742 C CA . LEU A 1 92 ? -0.411 5.631 3.670 1.00 97.12 92 LEU A CA 1
ATOM 743 C C . LEU A 1 92 ? 0.981 5.087 3.999 1.00 97.12 92 LEU A C 1
ATOM 745 O O . LEU A 1 92 ? 1.124 4.181 4.820 1.00 97.12 92 LEU A O 1
ATOM 749 N N . HIS A 1 93 ? 2.013 5.676 3.413 1.00 97.31 93 HIS A N 1
ATOM 750 C CA . HIS A 1 93 ? 3.383 5.469 3.853 1.00 97.31 93 HIS A CA 1
ATOM 751 C C . HIS A 1 93 ? 3.610 6.224 5.168 1.00 97.31 93 HIS A C 1
ATOM 753 O O . HIS A 1 93 ? 3.538 7.456 5.219 1.00 97.31 93 HIS A O 1
ATOM 759 N N . ILE A 1 94 ? 3.867 5.487 6.252 1.00 92.56 94 ILE A N 1
ATOM 760 C CA . ILE A 1 94 ? 3.833 6.051 7.609 1.00 92.56 94 ILE A CA 1
ATOM 761 C C . ILE A 1 94 ? 4.923 7.101 7.829 1.00 92.56 94 ILE A C 1
ATOM 763 O O . ILE A 1 94 ? 4.682 8.097 8.507 1.00 92.56 94 ILE A O 1
ATOM 767 N N . ILE A 1 95 ? 6.118 6.912 7.270 1.00 89.69 95 ILE A N 1
ATOM 768 C CA . ILE A 1 95 ? 7.244 7.814 7.549 1.00 89.69 95 ILE A CA 1
ATOM 769 C C . ILE A 1 95 ? 7.077 9.160 6.855 1.00 89.69 95 ILE A C 1
ATOM 771 O O . ILE A 1 95 ? 7.318 10.196 7.465 1.00 89.69 95 ILE A O 1
ATOM 775 N N . THR A 1 96 ? 6.628 9.158 5.601 1.00 92.31 96 THR A N 1
ATOM 776 C CA . THR A 1 96 ? 6.453 10.397 4.832 1.00 92.31 96 THR A CA 1
ATOM 777 C C . THR A 1 96 ? 5.057 11.005 4.976 1.00 92.31 96 THR A C 1
ATOM 779 O O . THR A 1 96 ? 4.812 12.070 4.417 1.00 92.31 96 THR A O 1
ATOM 782 N N . GLN A 1 97 ? 4.136 10.344 5.692 1.00 94.62 97 GLN A N 1
ATOM 783 C CA . GLN A 1 97 ? 2.732 10.760 5.834 1.00 94.62 97 GLN A CA 1
ATOM 784 C C . GLN A 1 97 ? 2.068 11.054 4.476 1.00 94.62 97 GLN A C 1
ATOM 786 O O . GLN A 1 97 ? 1.342 12.030 4.310 1.00 94.62 97 GLN A O 1
ATOM 791 N N . SER A 1 98 ? 2.369 10.215 3.484 1.00 96.69 98 SER A N 1
ATOM 792 C CA . SER A 1 98 ? 1.982 10.405 2.083 1.00 96.69 98 SER A CA 1
ATOM 793 C C . SER A 1 98 ? 1.373 9.138 1.505 1.00 96.69 98 SER A C 1
ATOM 795 O O . SER A 1 98 ? 1.634 8.040 1.994 1.00 96.69 98 SER A O 1
ATOM 797 N N . CYS A 1 99 ? 0.548 9.286 0.479 1.00 98.31 99 CYS A N 1
ATOM 798 C CA . CYS A 1 99 ? -0.245 8.204 -0.077 1.00 98.31 99 CYS A CA 1
ATOM 799 C C . CYS A 1 99 ? 0.432 7.607 -1.311 1.00 98.31 99 CYS A C 1
ATOM 801 O O . CYS A 1 99 ? 0.962 8.334 -2.151 1.00 98.31 99 CYS A O 1
ATOM 803 N N . LEU A 1 100 ? 0.391 6.278 -1.430 1.00 98.62 100 LEU A N 1
ATOM 804 C CA . LEU A 1 100 ? 0.768 5.579 -2.655 1.00 98.62 100 LEU A CA 1
ATOM 805 C C . LEU A 1 100 ? -0.138 6.051 -3.795 1.00 98.62 100 LEU A C 1
ATOM 807 O O . LEU A 1 100 ? -1.363 5.971 -3.686 1.00 98.62 100 LEU A O 1
ATOM 811 N N . THR A 1 101 ? 0.459 6.479 -4.897 1.00 98.38 101 THR A N 1
ATOM 812 C CA . THR A 1 101 ? -0.246 6.970 -6.081 1.00 98.38 101 THR A CA 1
ATOM 813 C C . THR A 1 101 ? 0.397 6.439 -7.354 1.00 98.38 101 THR A C 1
ATOM 815 O O . THR A 1 101 ? 1.551 6.006 -7.342 1.00 98.38 101 THR A O 1
ATOM 818 N N . LEU A 1 102 ? -0.346 6.475 -8.457 1.00 98.00 102 LEU A N 1
ATOM 819 C CA . LEU A 1 102 ? 0.243 6.435 -9.792 1.00 98.00 102 LEU A CA 1
ATOM 820 C C . LEU A 1 102 ? 0.475 7.873 -10.243 1.00 98.00 102 LEU A C 1
ATOM 822 O O . LEU A 1 102 ? -0.470 8.655 -10.317 1.00 98.00 102 LEU A O 1
ATOM 826 N N . GLY A 1 103 ? 1.726 8.214 -10.525 1.00 95.81 103 GLY A N 1
ATOM 827 C CA . GLY A 1 103 ? 2.106 9.583 -10.844 1.00 95.81 103 GLY A CA 1
ATOM 828 C C . GLY A 1 103 ? 3.432 9.660 -11.578 1.00 95.81 103 GLY A C 1
ATOM 829 O O . GLY A 1 103 ? 4.014 8.647 -11.982 1.00 95.81 103 GLY A O 1
ATOM 830 N N . ARG A 1 104 ? 3.907 10.892 -11.757 1.00 94.12 104 ARG A N 1
ATOM 831 C CA . ARG A 1 104 ? 5.199 11.159 -12.383 1.00 94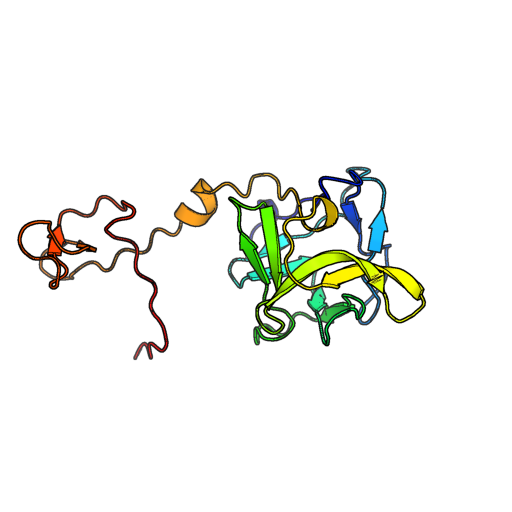.12 104 ARG A CA 1
ATOM 832 C C . ARG A 1 104 ? 6.294 11.132 -11.322 1.00 94.12 104 ARG A C 1
ATOM 834 O O . ARG A 1 104 ? 6.232 11.852 -10.334 1.00 94.12 104 ARG A O 1
ATOM 841 N N . ILE A 1 105 ? 7.308 10.316 -11.557 1.00 93.25 105 ILE A N 1
ATOM 842 C CA . ILE A 1 105 ? 8.489 10.173 -10.709 1.00 93.25 105 ILE A CA 1
ATOM 843 C C . ILE A 1 105 ? 9.505 11.260 -11.090 1.00 93.25 105 ILE A C 1
ATOM 845 O O . ILE A 1 105 ? 9.530 11.732 -12.229 1.00 93.25 105 ILE A O 1
ATOM 849 N N . GLU A 1 106 ? 10.364 11.656 -10.147 1.00 87.00 106 GLU A N 1
ATOM 850 C CA . GLU A 1 106 ? 11.440 12.645 -10.349 1.00 87.00 106 GLU A CA 1
ATOM 851 C C . GLU A 1 106 ? 12.303 12.407 -11.605 1.00 87.00 106 GLU A C 1
ATOM 853 O O . GLU A 1 106 ? 12.739 13.364 -12.240 1.00 87.00 106 GLU A O 1
ATOM 858 N N . ASP A 1 107 ? 12.533 11.146 -11.992 1.00 87.25 107 ASP A N 1
ATOM 859 C CA . ASP A 1 107 ? 13.300 10.767 -13.192 1.00 87.25 107 ASP A CA 1
ATOM 860 C C . ASP A 1 107 ? 12.533 11.002 -14.512 1.00 87.25 107 ASP A C 1
ATOM 862 O O . ASP A 1 107 ? 13.030 10.705 -15.598 1.00 87.25 107 ASP A O 1
ATOM 866 N N . GLY A 1 108 ? 11.312 11.534 -14.425 1.00 90.12 108 GLY A N 1
ATOM 867 C CA . GLY A 1 108 ? 10.417 11.807 -15.537 1.00 90.12 108 GLY A CA 1
ATOM 868 C C . GLY A 1 108 ? 9.557 10.619 -15.959 1.00 90.12 108 GLY A C 1
ATOM 869 O O . GLY A 1 108 ? 8.662 10.826 -16.779 1.00 90.12 108 GLY A O 1
ATOM 870 N N . SER A 1 109 ? 9.792 9.420 -15.418 1.00 93.19 109 SER A N 1
ATOM 871 C CA . SER A 1 109 ? 8.987 8.234 -15.715 1.00 93.19 109 SER A CA 1
ATOM 872 C C . SER A 1 109 ? 7.658 8.233 -14.959 1.00 93.19 109 SER A C 1
ATOM 874 O O . SER A 1 109 ? 7.518 8.880 -13.926 1.00 93.19 109 SER A O 1
ATOM 876 N N . GLU A 1 110 ? 6.671 7.502 -15.469 1.00 94.75 110 GLU A N 1
ATOM 877 C CA . GLU A 1 110 ? 5.417 7.258 -14.754 1.00 94.75 110 GLU A CA 1
ATOM 878 C C . GLU A 1 110 ? 5.499 5.950 -13.969 1.00 94.75 110 GLU A C 1
ATOM 880 O O . GLU A 1 110 ? 6.071 4.956 -14.433 1.00 94.75 110 GLU A O 1
ATOM 885 N N . GLY A 1 111 ? 4.922 5.933 -12.772 1.00 96.75 111 GLY A N 1
ATOM 886 C CA . GLY A 1 111 ? 4.942 4.751 -11.928 1.00 96.75 111 GLY A CA 1
ATOM 887 C C . GLY A 1 111 ? 4.347 4.962 -10.545 1.00 96.75 111 GLY A C 1
ATOM 888 O O . GLY A 1 111 ? 3.863 6.049 -10.223 1.00 96.75 111 GLY A O 1
ATOM 889 N N . PRO A 1 112 ? 4.385 3.911 -9.711 1.00 97.94 112 PRO A N 1
ATOM 890 C CA . PRO A 1 112 ? 4.052 4.018 -8.306 1.00 97.94 112 PRO A CA 1
ATOM 891 C C . PRO A 1 112 ? 5.052 4.938 -7.596 1.00 97.94 112 PRO A C 1
ATOM 893 O O . PRO A 1 112 ? 6.268 4.733 -7.659 1.00 97.94 112 PRO A O 1
ATOM 896 N N . THR A 1 113 ? 4.520 5.944 -6.917 1.00 97.88 113 THR A N 1
ATOM 897 C CA . THR A 1 113 ? 5.253 6.939 -6.123 1.00 97.88 113 THR A CA 1
ATOM 898 C C . THR A 1 113 ? 4.438 7.279 -4.874 1.00 97.88 113 THR A C 1
ATOM 900 O O . THR A 1 113 ? 3.322 6.775 -4.707 1.00 97.88 113 THR A O 1
ATOM 903 N N . VAL A 1 114 ? 4.977 8.102 -3.976 1.00 97.69 114 VAL A N 1
ATOM 904 C CA . VAL A 1 114 ? 4.204 8.672 -2.865 1.00 97.69 114 VAL A CA 1
ATOM 905 C C . VAL A 1 114 ? 4.096 10.182 -2.996 1.00 97.69 114 VAL A C 1
ATOM 907 O O . VAL A 1 114 ? 5.093 10.876 -3.196 1.00 97.69 114 VAL A O 1
ATOM 910 N N . GLU A 1 115 ? 2.879 10.679 -2.820 1.00 97.00 115 GLU A N 1
ATOM 911 C CA . GLU A 1 115 ? 2.542 12.100 -2.881 1.00 97.00 115 GLU A CA 1
ATOM 912 C C . GLU A 1 115 ? 1.638 12.478 -1.703 1.00 97.00 115 GLU A C 1
ATOM 914 O O . GLU A 1 115 ? 1.095 11.612 -1.008 1.00 97.00 115 GLU A O 1
ATOM 919 N N . ALA A 1 116 ? 1.472 13.779 -1.460 1.00 96.88 116 ALA A N 1
ATOM 920 C CA . ALA A 1 116 ? 0.555 14.257 -0.432 1.00 96.88 116 ALA A CA 1
ATOM 921 C C . ALA A 1 116 ? -0.850 13.671 -0.653 1.00 96.88 116 ALA A C 1
ATOM 923 O O . ALA A 1 116 ? -1.366 13.664 -1.769 1.00 96.88 116 ALA A O 1
ATOM 924 N N . CYS A 1 117 ? -1.461 13.164 0.418 1.00 97.06 117 CYS A N 1
ATOM 925 C CA . CYS A 1 117 ? -2.772 12.534 0.331 1.00 97.06 117 CYS A CA 1
ATOM 926 C C . CYS A 1 117 ? -3.850 13.567 -0.033 1.00 97.06 117 CYS A C 1
ATOM 928 O O . CYS A 1 117 ? -4.128 14.463 0.765 1.00 97.06 117 CYS A O 1
ATOM 930 N N . ASP A 1 118 ? -4.483 13.421 -1.195 1.00 96.44 118 ASP A N 1
ATOM 931 C CA . ASP A 1 118 ? -5.448 14.386 -1.746 1.00 96.44 118 ASP A CA 1
ATOM 932 C C . ASP A 1 118 ? -6.830 13.771 -2.037 1.00 96.44 118 ASP A C 1
ATOM 934 O O . ASP A 1 118 ? -7.776 14.480 -2.375 1.00 96.44 118 ASP A O 1
ATOM 938 N N . GLY A 1 119 ? -6.972 12.453 -1.863 1.00 94.94 119 GLY A N 1
ATOM 939 C CA . GLY A 1 119 ? -8.212 11.732 -2.155 1.00 94.94 119 GLY A CA 1
ATOM 940 C C . GLY A 1 119 ? -8.432 11.460 -3.645 1.00 94.94 119 GLY A C 1
ATOM 941 O O . GLY A 1 119 ? -9.533 11.064 -4.030 1.00 94.94 119 GLY A O 1
ATOM 942 N N . SER A 1 120 ? -7.405 11.645 -4.476 1.00 97.38 120 SER A N 1
ATOM 943 C CA . SER A 1 120 ? -7.441 11.333 -5.899 1.00 97.38 120 SER A CA 1
ATOM 944 C C . SER A 1 120 ? -7.791 9.856 -6.147 1.00 97.38 120 SER A C 1
ATOM 946 O O . SER A 1 120 ? -7.316 8.960 -5.434 1.00 97.38 120 SER A O 1
ATOM 948 N N . PRO A 1 121 ? -8.559 9.547 -7.206 1.00 97.94 121 PRO A N 1
ATOM 949 C CA . PRO A 1 121 ? -8.749 8.176 -7.676 1.00 97.94 121 PRO A CA 1
ATOM 950 C C . PRO A 1 121 ? -7.430 7.434 -7.958 1.00 97.94 121 PRO A C 1
ATOM 952 O O . PRO A 1 121 ? -7.359 6.219 -7.757 1.00 97.94 121 PRO A O 1
ATOM 955 N N . LEU A 1 122 ? -6.363 8.156 -8.331 1.00 98.19 122 LEU A N 1
ATOM 956 C CA . LEU A 1 122 ? -5.017 7.597 -8.525 1.00 98.19 122 LEU A CA 1
ATOM 957 C C . LEU A 1 122 ? -4.360 7.144 -7.211 1.00 98.19 122 LEU A C 1
ATOM 959 O O . LEU A 1 122 ? -3.510 6.257 -7.237 1.00 98.19 122 LEU A O 1
ATOM 963 N N . GLN A 1 123 ? -4.793 7.679 -6.067 1.00 98.44 123 GLN A N 1
ATOM 964 C CA . GLN A 1 123 ? -4.378 7.257 -4.723 1.00 98.44 123 GLN A CA 1
ATOM 965 C C . GLN A 1 123 ? -5.268 6.154 -4.135 1.00 98.44 123 GLN A C 1
ATOM 967 O O . GLN A 1 123 ? -5.101 5.754 -2.976 1.00 98.44 123 GLN A O 1
ATOM 972 N N . THR A 1 124 ? -6.237 5.665 -4.913 1.00 98.12 124 THR A N 1
ATOM 973 C CA . THR A 1 124 ? -7.228 4.691 -4.462 1.00 98.12 124 THR A CA 1
ATOM 974 C C . THR A 1 124 ? -6.910 3.302 -5.018 1.00 98.12 124 THR A C 1
ATOM 976 O O . THR A 1 124 ? -6.854 3.082 -6.228 1.00 98.12 124 THR A O 1
ATOM 979 N N . TRP A 1 125 ? -6.754 2.328 -4.124 1.00 97.56 125 TRP A N 1
ATOM 980 C CA . TRP A 1 125 ? -6.292 0.975 -4.417 1.00 97.56 125 TRP A CA 1
ATOM 981 C C . TRP A 1 125 ? -7.254 -0.071 -3.866 1.00 97.56 125 TRP A C 1
ATOM 983 O O . TRP A 1 125 ? -7.600 -0.071 -2.689 1.00 97.56 125 TRP A O 1
ATOM 993 N N . ILE A 1 126 ? -7.668 -1.012 -4.705 1.00 94.75 126 ILE A N 1
ATOM 994 C CA . ILE A 1 126 ? -8.492 -2.157 -4.337 1.00 94.75 126 ILE A CA 1
ATOM 995 C C . ILE A 1 126 ? -7.580 -3.278 -3.849 1.00 94.75 126 ILE A C 1
ATOM 997 O O . ILE A 1 126 ? -6.848 -3.883 -4.636 1.00 94.75 126 ILE A O 1
ATOM 1001 N N . LEU A 1 127 ? -7.714 -3.612 -2.568 1.00 91.06 127 LEU A N 1
ATOM 1002 C CA . LEU A 1 127 ? -7.160 -4.821 -1.975 1.00 91.06 127 LEU A CA 1
ATOM 1003 C C . LEU A 1 127 ? -8.311 -5.804 -1.706 1.00 91.06 127 LEU A C 1
ATOM 1005 O O . LEU A 1 127 ? -9.092 -5.642 -0.770 1.00 91.06 127 LEU A O 1
ATOM 1009 N N . ARG A 1 128 ? -8.480 -6.807 -2.579 1.00 85.88 128 ARG A N 1
ATOM 1010 C CA . ARG A 1 128 ? -9.607 -7.754 -2.473 1.00 85.88 128 ARG A CA 1
ATOM 1011 C C . ARG A 1 128 ? -9.544 -8.555 -1.178 1.00 85.88 128 ARG A C 1
ATOM 1013 O O . ARG A 1 128 ? -8.473 -8.969 -0.753 1.00 85.88 128 ARG A O 1
ATOM 1020 N N . ASN A 1 129 ? -10.720 -8.834 -0.621 1.00 73.56 129 ASN A N 1
ATOM 1021 C CA . ASN A 1 129 ? -10.939 -9.553 0.637 1.00 73.56 129 ASN A CA 1
ATOM 1022 C C . ASN A 1 129 ? -10.374 -8.877 1.889 1.00 73.56 129 ASN A C 1
ATOM 1024 O O . ASN A 1 129 ? -10.820 -9.239 2.970 1.00 73.56 129 ASN A O 1
ATOM 1028 N N . TYR A 1 130 ? -9.567 -7.820 1.758 1.00 72.50 130 TYR A N 1
ATOM 1029 C CA . TYR A 1 130 ? -9.219 -6.930 2.857 1.00 72.50 130 TYR A CA 1
ATOM 1030 C C . TYR A 1 130 ? -10.421 -6.052 3.204 1.00 72.50 130 TYR A C 1
ATOM 1032 O O . TYR A 1 130 ? -10.550 -4.887 2.830 1.00 72.50 130 TYR A O 1
ATOM 1040 N N . SER A 1 131 ? -11.386 -6.680 3.860 1.00 56.12 131 SER A N 1
ATOM 1041 C CA . SER A 1 131 ? -12.547 -6.004 4.397 1.00 56.12 131 SER A CA 1
ATOM 1042 C C . SER A 1 131 ? -12.225 -5.497 5.793 1.00 56.12 131 SER A C 1
ATOM 1044 O O . SER A 1 131 ? -11.425 -6.079 6.529 1.00 56.12 131 SER A O 1
ATOM 1046 N N . ARG A 1 132 ? -12.950 -4.457 6.200 1.00 51.25 132 ARG A N 1
ATOM 1047 C CA . ARG A 1 132 ? -13.045 -4.007 7.588 1.00 51.25 132 ARG A CA 1
ATOM 1048 C C . ARG A 1 132 ? -13.112 -5.199 8.571 1.00 51.25 132 ARG A C 1
ATOM 1050 O O . ARG A 1 132 ? -12.454 -5.174 9.602 1.00 51.25 132 ARG A O 1
ATOM 1057 N N . LEU A 1 133 ? -13.828 -6.278 8.230 1.00 47.97 133 LEU A N 1
ATOM 1058 C CA . LEU A 1 133 ? -13.986 -7.483 9.057 1.00 47.97 133 LEU A CA 1
ATOM 1059 C C . LEU A 1 133 ? -12.693 -8.300 9.266 1.00 47.97 133 LEU A C 1
ATOM 1061 O O . LEU A 1 133 ? -12.562 -8.933 10.311 1.00 47.97 133 LEU A O 1
ATOM 1065 N N . GLU A 1 134 ? -11.728 -8.271 8.340 1.00 51.56 134 GLU A N 1
ATOM 1066 C CA . GLU A 1 134 ? -10.414 -8.912 8.524 1.00 51.56 134 GLU A CA 1
ATOM 1067 C C . GLU A 1 134 ? -9.495 -8.082 9.433 1.00 51.56 134 GLU A C 1
ATOM 1069 O O . GLU A 1 134 ? -8.817 -8.649 10.290 1.00 51.56 134 GLU A O 1
ATOM 1074 N N . VAL A 1 135 ? -9.575 -6.747 9.356 1.00 51.28 135 VAL A N 1
ATOM 1075 C CA . VAL A 1 135 ? -8.939 -5.820 10.317 1.00 51.28 135 VAL A CA 1
ATOM 1076 C C . VAL A 1 135 ? -9.508 -6.029 11.729 1.00 51.28 135 VAL A C 1
ATOM 1078 O O . VAL A 1 135 ? -8.768 -6.086 12.708 1.00 51.28 135 VAL A O 1
ATOM 1081 N N . PHE A 1 136 ? -10.822 -6.260 11.839 1.00 48.41 136 PHE A N 1
ATOM 1082 C CA . PHE A 1 136 ? -11.499 -6.612 13.096 1.00 48.41 136 PHE A CA 1
ATOM 1083 C C . PHE A 1 136 ? -11.291 -8.065 13.551 1.00 48.41 136 PHE A C 1
ATOM 1085 O O . PHE A 1 136 ? -11.727 -8.425 14.645 1.00 48.41 136 PHE A O 1
ATOM 1092 N N . ARG A 1 137 ? -10.626 -8.927 12.774 1.00 48.81 137 ARG A N 1
ATOM 1093 C CA . ARG A 1 137 ? -10.379 -10.316 13.196 1.00 48.81 137 ARG A CA 1
ATOM 1094 C C . ARG A 1 137 ? -9.298 -10.422 14.279 1.00 48.81 137 ARG A C 1
ATOM 1096 O O . ARG A 1 137 ? -9.201 -11.451 14.940 1.00 48.81 137 ARG A O 1
ATOM 1103 N N . LYS A 1 138 ? -8.565 -9.332 14.530 1.00 51.88 138 LYS A N 1
ATOM 1104 C CA . LYS A 1 138 ? -7.793 -9.092 15.758 1.00 51.88 138 LYS A CA 1
ATOM 1105 C C . LYS A 1 138 ? -8.428 -7.960 16.580 1.00 51.88 138 LYS A C 1
ATOM 1107 O O . LYS A 1 138 ? -7.766 -6.977 16.892 1.00 51.88 138 LYS A O 1
ATOM 1112 N N . LYS A 1 139 ? -9.716 -8.070 16.931 1.00 59.00 139 LYS A N 1
ATOM 1113 C CA . LYS A 1 139 ? -10.311 -7.250 18.003 1.00 59.00 139 LYS A CA 1
ATOM 1114 C C . LYS A 1 139 ? -9.593 -7.576 19.310 1.00 59.00 139 LYS A C 1
ATOM 1116 O O . LYS A 1 139 ? -9.916 -8.558 19.972 1.00 59.00 139 LYS A O 1
ATOM 1121 N N . LEU A 1 140 ? -8.589 -6.779 19.644 1.00 69.25 140 LEU A N 1
ATOM 1122 C CA . LEU A 1 140 ? -7.880 -6.869 20.909 1.00 69.25 140 LEU A CA 1
ATOM 1123 C C . LEU A 1 140 ? -8.671 -6.051 21.927 1.00 69.25 140 LEU A C 1
ATOM 1125 O O . LEU A 1 140 ? -8.809 -4.838 21.799 1.00 69.25 140 LEU A O 1
ATOM 1129 N N . THR A 1 141 ? -9.231 -6.731 22.918 1.00 80.19 141 THR A N 1
ATOM 1130 C CA . THR A 1 141 ? -9.858 -6.097 24.078 1.00 80.19 141 THR A CA 1
ATOM 1131 C C . THR A 1 141 ? -8.910 -6.178 25.263 1.00 80.19 141 THR A C 1
ATOM 1133 O O . THR A 1 141 ? -8.306 -7.226 25.499 1.00 80.19 141 THR A O 1
ATOM 1136 N N . LEU A 1 142 ? -8.826 -5.114 26.055 1.00 87.81 142 LEU A N 1
ATOM 1137 C CA . LEU A 1 142 ? -8.152 -5.155 27.351 1.00 87.81 142 LEU A CA 1
ATOM 1138 C C . LEU A 1 142 ? -9.074 -5.846 28.361 1.00 87.81 142 LEU A C 1
ATOM 1140 O O . LEU A 1 142 ? -9.992 -5.223 28.893 1.00 87.81 142 LEU A O 1
ATOM 1144 N N . ARG A 1 143 ? -8.870 -7.150 28.570 1.00 89.69 143 ARG A N 1
ATOM 1145 C CA . ARG A 1 143 ? -9.641 -7.960 29.522 1.00 89.69 143 ARG A CA 1
ATOM 1146 C C . ARG A 1 143 ? -8.977 -7.932 30.892 1.00 89.69 143 ARG A C 1
ATOM 1148 O O . ARG A 1 143 ? -7.801 -8.257 31.025 1.00 89.69 143 ARG A O 1
ATOM 1155 N N . HIS A 1 144 ? -9.752 -7.600 31.914 1.00 90.94 144 HIS A N 1
ATOM 1156 C CA . HIS A 1 144 ? -9.321 -7.714 33.296 1.00 90.94 144 HIS A CA 1
ATOM 1157 C C . HIS A 1 144 ? -9.328 -9.186 33.734 1.00 90.94 144 HIS A C 1
ATOM 1159 O O . HIS A 1 144 ? -10.325 -9.890 33.550 1.00 90.94 144 HIS A O 1
ATOM 1165 N N . LEU A 1 145 ? -8.215 -9.653 34.311 1.00 90.56 145 LEU A N 1
ATOM 1166 C CA . LEU A 1 145 ? -7.970 -11.078 34.574 1.00 90.56 145 LEU A CA 1
ATOM 1167 C C . LEU A 1 145 ? -8.916 -11.680 35.623 1.00 90.56 145 LEU A C 1
ATOM 1169 O O . LEU A 1 145 ? -9.290 -12.841 35.497 1.00 90.56 145 LEU A O 1
ATOM 1173 N N . ASN A 1 146 ? -9.337 -10.896 36.620 1.00 92.38 146 ASN A N 1
ATOM 1174 C CA . ASN A 1 146 ? -10.150 -11.414 37.726 1.00 92.38 146 ASN A CA 1
ATOM 1175 C C . ASN A 1 146 ? -11.656 -11.320 37.459 1.00 92.38 146 ASN A C 1
ATOM 1177 O O . ASN A 1 146 ? -12.404 -12.214 37.838 1.00 92.38 146 ASN A O 1
ATOM 1181 N N . SER A 1 147 ? -12.114 -10.244 36.810 1.00 93.75 147 SER A N 1
ATOM 1182 C CA . SER A 1 147 ? -13.551 -10.032 36.567 1.00 93.75 147 SER A CA 1
ATOM 1183 C C . SER A 1 147 ? -14.020 -10.527 35.203 1.00 93.75 147 SER A C 1
ATOM 1185 O O . SER A 1 147 ? -15.220 -10.577 34.959 1.00 93.75 147 SER A O 1
ATOM 1187 N N . ASN A 1 148 ? -13.098 -10.868 34.295 1.00 91.62 148 ASN A N 1
ATOM 1188 C CA . ASN A 1 148 ? -13.395 -11.215 32.902 1.00 91.62 148 ASN A CA 1
ATOM 1189 C C . ASN A 1 148 ? -14.156 -10.142 32.111 1.00 91.62 148 ASN A C 1
ATOM 1191 O O . ASN A 1 148 ? -14.653 -10.417 31.020 1.00 91.62 148 ASN A O 1
ATOM 1195 N N . GLN A 1 149 ? -14.207 -8.918 32.627 1.00 95.44 149 GLN A N 1
ATOM 1196 C CA . GLN A 1 149 ? -14.773 -7.771 31.936 1.00 95.44 149 GLN A CA 1
ATOM 1197 C C . GLN A 1 149 ? -13.710 -7.101 31.067 1.00 95.44 149 GLN A C 1
ATOM 1199 O O . GLN A 1 149 ? -12.507 -7.217 31.316 1.00 95.44 149 GLN A O 1
ATOM 1204 N N . CYS A 1 150 ? -14.163 -6.372 30.059 1.00 94.31 150 CYS A N 1
ATOM 1205 C CA . CYS A 1 150 ? -13.323 -5.640 29.130 1.00 94.31 150 CYS A CA 1
ATOM 1206 C C . CYS A 1 150 ? -13.434 -4.134 29.366 1.00 94.31 150 CYS A C 1
ATOM 1208 O O . CYS A 1 150 ? -14.525 -3.619 29.627 1.00 94.31 150 CYS A O 1
ATOM 1210 N N . LEU A 1 151 ? -12.304 -3.439 29.225 1.00 93.69 151 LEU A N 1
ATOM 1211 C CA . LEU A 1 151 ? -12.260 -1.982 29.259 1.00 93.69 151 LEU A CA 1
ATOM 1212 C C . LEU A 1 151 ? -13.045 -1.416 28.069 1.00 93.69 151 LEU A C 1
ATOM 1214 O O . LEU A 1 151 ? -12.792 -1.779 26.916 1.00 93.69 151 LEU A O 1
ATOM 1218 N N . ALA A 1 152 ? -13.988 -0.531 28.356 1.00 93.44 152 ALA A N 1
ATOM 1219 C CA . ALA A 1 152 ? -14.855 0.154 27.414 1.00 93.44 152 ALA A CA 1
ATOM 1220 C C . ALA A 1 152 ? -14.746 1.671 27.596 1.00 93.44 152 ALA A C 1
ATOM 1222 O O . ALA A 1 152 ? -14.302 2.156 28.640 1.00 93.44 152 ALA A O 1
ATOM 1223 N N . GLU A 1 153 ? -15.148 2.416 26.574 1.00 92.88 153 GLU A N 1
ATOM 1224 C CA . GLU A 1 153 ? -15.192 3.870 26.613 1.00 92.88 153 GLU A CA 1
ATOM 1225 C C . GLU A 1 153 ? -16.013 4.387 27.816 1.00 92.88 153 GLU A C 1
ATOM 1227 O O . GLU A 1 153 ? -16.822 3.640 28.399 1.00 92.88 153 GLU A O 1
ATOM 1232 N N . PRO A 1 154 ? -15.770 5.640 28.236 1.00 93.25 154 PRO A N 1
ATOM 1233 C CA . PRO A 1 154 ? -16.521 6.262 29.315 1.00 93.25 154 PRO A CA 1
ATOM 1234 C C . PRO A 1 154 ? -18.031 6.257 29.067 1.00 93.25 154 PRO A C 1
ATOM 1236 O O . PRO A 1 154 ? -18.501 6.234 27.929 1.00 93.25 154 PRO A O 1
ATOM 1239 N N . SER A 1 155 ? -18.802 6.246 30.150 1.00 87.94 155 SER A N 1
ATOM 1240 C CA . SER A 1 155 ? -20.263 6.299 30.055 1.00 87.94 155 SER A CA 1
ATOM 1241 C C . SER A 1 155 ? -20.752 7.733 29.832 1.00 87.94 155 SER A C 1
ATOM 1243 O O . SER A 1 155 ? -20.003 8.688 30.012 1.00 87.94 155 SER A O 1
ATOM 1245 N N . GLU A 1 156 ? -22.029 7.901 29.481 1.00 88.56 156 GLU A N 1
ATOM 1246 C CA . GLU A 1 156 ? -22.627 9.241 29.393 1.00 88.56 156 GLU A CA 1
ATOM 1247 C C . GLU A 1 156 ? -22.678 9.957 30.747 1.00 88.56 156 GLU A C 1
ATOM 1249 O O . GLU A 1 156 ? -22.599 11.182 30.795 1.00 88.56 156 GLU A O 1
ATOM 1254 N N . GLU A 1 157 ? -22.786 9.195 31.836 1.00 89.25 157 GLU A N 1
ATOM 1255 C CA . GLU A 1 157 ? -22.852 9.719 33.203 1.00 89.25 157 GLU A CA 1
ATOM 1256 C C . GLU A 1 157 ? -21.479 10.173 33.704 1.00 89.25 157 GLU A C 1
ATOM 1258 O O . GLU A 1 157 ? -21.367 11.194 34.378 1.00 89.25 157 GLU A O 1
ATOM 1263 N N . ASP A 1 158 ? -20.429 9.445 33.324 1.00 88.75 158 ASP A N 1
ATOM 1264 C CA . ASP A 1 158 ? -19.047 9.773 33.653 1.00 88.75 158 ASP A CA 1
ATOM 1265 C C . ASP A 1 158 ? -18.163 9.624 32.414 1.00 88.75 158 ASP A C 1
ATOM 1267 O O . ASP A 1 158 ? -17.710 8.529 32.065 1.00 88.75 158 ASP A O 1
ATOM 1271 N N . ARG A 1 159 ? -17.963 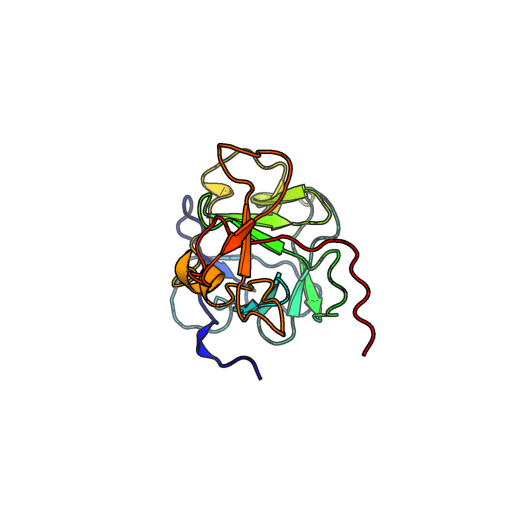10.757 31.730 1.00 90.94 159 ARG A N 1
ATOM 1272 C CA . ARG A 1 159 ? -17.278 10.855 30.433 1.00 90.94 159 ARG A CA 1
ATOM 1273 C C . ARG A 1 159 ? -15.754 10.848 30.531 1.00 90.94 159 ARG A C 1
ATOM 1275 O O . ARG A 1 159 ? -15.083 10.799 29.503 1.00 90.94 159 ARG A O 1
ATOM 1282 N N . LEU A 1 160 ? -15.201 10.934 31.739 1.00 91.56 160 LEU A N 1
ATOM 1283 C CA . LEU A 1 160 ? -13.754 11.010 31.954 1.00 91.56 160 LEU A CA 1
ATOM 1284 C C . LEU A 1 160 ? -13.150 9.666 32.363 1.00 91.56 160 LEU A C 1
ATOM 1286 O O . LEU A 1 160 ? -11.936 9.488 32.264 1.00 91.56 160 LEU A O 1
ATOM 1290 N N . VAL A 1 161 ? -13.981 8.716 32.792 1.00 91.00 161 VAL A N 1
ATOM 1291 C CA . VAL A 1 161 ? -13.530 7.450 33.367 1.00 91.00 161 VAL A CA 1
ATOM 1292 C C . VAL A 1 161 ? -13.952 6.281 32.472 1.00 91.00 161 VAL A C 1
ATOM 1294 O O . VAL A 1 161 ? -15.147 6.045 32.293 1.00 91.00 161 VAL A O 1
ATOM 1297 N N . PRO A 1 162 ? -13.000 5.517 31.902 1.00 92.44 162 PRO A N 1
ATOM 1298 C CA . PRO A 1 162 ? -13.307 4.289 31.174 1.00 92.44 162 PRO A CA 1
ATOM 1299 C C . PRO A 1 162 ? -14.072 3.289 32.045 1.00 92.44 162 PRO A C 1
ATOM 1301 O O . PRO A 1 162 ? -13.797 3.144 33.236 1.00 92.44 162 PRO A O 1
ATOM 1304 N N . SER A 1 163 ? -15.008 2.559 31.445 1.00 93.38 163 SER A N 1
ATOM 1305 C CA . SER A 1 163 ? -15.876 1.628 32.170 1.00 93.38 163 SER A CA 1
ATOM 1306 C C . SER A 1 163 ? -15.465 0.170 31.961 1.00 93.38 163 SER A C 1
ATOM 1308 O O . SER A 1 163 ? -14.933 -0.200 30.917 1.00 93.38 163 SER A O 1
ATOM 1310 N N . MET A 1 164 ? -15.731 -0.694 32.941 1.00 93.25 164 MET A N 1
ATOM 1311 C CA . MET A 1 164 ? -15.591 -2.147 32.786 1.00 93.25 164 MET A CA 1
ATOM 1312 C C . MET A 1 164 ? -16.941 -2.742 32.383 1.00 93.25 164 MET A C 1
ATOM 1314 O O . MET A 1 164 ? -17.926 -2.577 33.101 1.00 93.25 164 MET A O 1
ATOM 1318 N N . ARG A 1 165 ? -17.008 -3.425 31.235 1.00 92.44 165 ARG A N 1
ATOM 1319 C CA . ARG A 1 165 ? -18.254 -4.001 30.690 1.00 92.44 165 ARG A CA 1
ATOM 1320 C C . ARG A 1 165 ? -18.053 -5.421 30.174 1.00 92.44 165 ARG A C 1
ATOM 1322 O O . ARG A 1 165 ? -16.925 -5.889 30.036 1.00 92.44 165 ARG A O 1
ATOM 1329 N N . GLU A 1 166 ? -19.147 -6.111 29.861 1.00 93.38 166 GLU A N 1
ATOM 1330 C CA . GLU A 1 166 ? -19.082 -7.404 29.174 1.00 93.38 166 GLU A CA 1
ATOM 1331 C C . GLU A 1 166 ? -18.310 -7.294 27.857 1.00 93.38 166 GLU A C 1
ATOM 1333 O O . GLU A 1 166 ? -18.435 -6.317 27.117 1.00 93.38 166 GLU A O 1
ATOM 1338 N N . CYS A 1 167 ? -17.484 -8.294 27.565 1.00 87.94 167 CYS A N 1
ATOM 1339 C CA . CYS A 1 167 ? -16.637 -8.311 26.380 1.00 87.94 167 CYS A CA 1
ATOM 1340 C C . CYS A 1 167 ? -17.468 -8.567 25.111 1.00 87.94 167 CYS A C 1
ATOM 1342 O O . CYS A 1 167 ? -17.675 -9.709 24.715 1.00 87.94 167 CYS A O 1
ATOM 1344 N N . GLY A 1 168 ? -17.919 -7.497 24.455 1.00 82.81 168 GLY A N 1
ATOM 1345 C CA . GLY A 1 168 ? -18.654 -7.555 23.185 1.00 82.81 168 GLY A CA 1
ATOM 1346 C C . GLY A 1 168 ? -17.776 -7.322 21.952 1.00 82.81 168 GLY A C 1
ATOM 1347 O O . GLY A 1 168 ? -18.227 -7.489 20.818 1.00 82.81 168 GLY A O 1
ATOM 1348 N N . GLY A 1 169 ? -16.525 -6.882 22.140 1.00 75.12 169 GLY A N 1
ATOM 1349 C CA . GLY A 1 169 ? -15.623 -6.539 21.037 1.00 75.12 169 GLY A CA 1
ATOM 1350 C C . GLY A 1 169 ? -16.164 -5.398 20.164 1.00 75.12 169 GLY A C 1
ATOM 1351 O O . GLY A 1 169 ? -15.849 -5.312 18.976 1.00 75.12 169 GLY A O 1
ATOM 1352 N N . GLY A 1 170 ? -17.039 -4.554 20.713 1.00 78.00 170 GLY A N 1
ATOM 1353 C CA . GLY A 1 170 ? -17.569 -3.369 20.039 1.00 78.00 170 GLY A CA 1
ATOM 1354 C C . GLY A 1 170 ? -16.506 -2.280 19.882 1.00 78.00 170 GLY A C 1
ATOM 1355 O O . GLY A 1 170 ? -15.427 -2.375 20.466 1.00 78.00 170 GLY A O 1
ATOM 1356 N N . ARG A 1 171 ? -16.813 -1.228 19.108 1.00 81.06 171 ARG A N 1
ATOM 1357 C CA . ARG A 1 171 ? -15.907 -0.073 18.924 1.00 81.06 171 ARG A CA 1
ATOM 1358 C C . ARG A 1 171 ? -15.527 0.578 20.254 1.00 81.06 171 ARG A C 1
ATOM 1360 O O . ARG A 1 171 ? -14.355 0.857 20.454 1.00 81.06 171 ARG A O 1
ATOM 1367 N N . ALA A 1 172 ? -16.492 0.677 21.166 1.00 86.38 172 ALA A N 1
ATOM 1368 C CA . ALA A 1 172 ? -16.314 1.143 22.537 1.00 86.38 172 ALA A CA 1
ATOM 1369 C C . ALA A 1 172 ? -15.178 0.437 23.300 1.00 86.38 172 ALA A C 1
ATOM 1371 O O . ALA A 1 172 ? -14.662 0.979 24.263 1.00 86.38 172 ALA A O 1
ATOM 1372 N N . GLN A 1 173 ? -14.800 -0.787 22.915 1.00 90.44 173 GLN A N 1
ATOM 1373 C CA . GLN A 1 173 ? -13.803 -1.609 23.614 1.00 90.44 173 GLN A CA 1
ATOM 1374 C C . GLN A 1 173 ? -12.484 -1.755 22.843 1.00 90.44 173 GLN A C 1
ATOM 1376 O O . GLN A 1 173 ? -11.673 -2.621 23.175 1.00 90.44 173 GLN A O 1
ATOM 1381 N N . GLN A 1 174 ? -12.279 -0.973 21.780 1.00 84.75 174 GLN A N 1
ATOM 1382 C CA . GLN A 1 174 ? -11.049 -1.003 20.990 1.00 84.75 174 GLN A CA 1
ATOM 1383 C C . GLN A 1 174 ? -10.121 0.130 21.424 1.00 84.75 174 GLN A C 1
ATOM 1385 O O . GLN A 1 174 ? -10.502 1.296 21.391 1.00 84.75 174 GLN A O 1
ATOM 1390 N N . TRP A 1 175 ? -8.888 -0.221 21.787 1.00 80.81 175 TRP A N 1
ATOM 1391 C CA . TRP A 1 175 ? -7.908 0.714 22.336 1.00 80.81 175 TRP A CA 1
ATOM 1392 C C . TRP A 1 175 ? -6.618 0.688 21.523 1.00 80.81 175 TRP A C 1
ATOM 1394 O O . TRP A 1 175 ? -6.129 -0.380 21.154 1.00 80.81 175 TRP A O 1
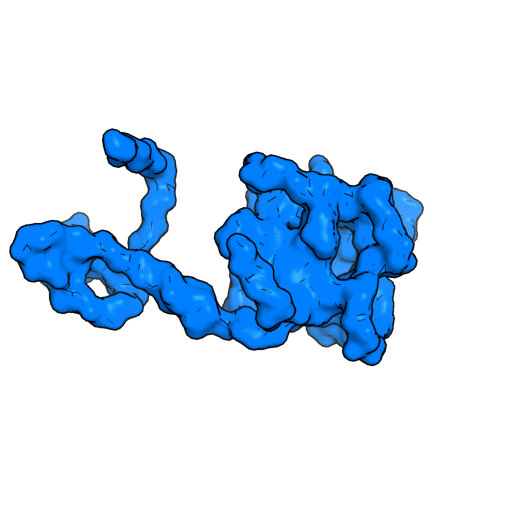ATOM 1404 N N . LEU A 1 176 ? -6.041 1.864 21.273 1.00 76.62 176 LEU A N 1
ATOM 1405 C CA . LEU A 1 176 ? -4.710 1.991 20.689 1.00 76.62 176 LEU A CA 1
ATOM 1406 C C . LEU A 1 176 ? -3.680 2.155 21.808 1.00 76.62 176 LEU A C 1
ATOM 1408 O O . LEU A 1 176 ? -3.599 3.207 22.436 1.00 76.62 176 LEU A O 1
ATOM 1412 N N . LEU A 1 177 ? -2.868 1.126 22.029 1.00 74.75 177 LEU A N 1
ATOM 1413 C CA . LEU A 1 177 ? -1.720 1.197 22.930 1.00 74.75 177 LEU A CA 1
ATOM 1414 C C . LEU A 1 177 ? -0.534 1.818 22.179 1.00 74.75 177 LEU A C 1
ATOM 1416 O O . LEU A 1 177 ? -0.158 1.345 21.106 1.00 74.75 177 LEU A O 1
ATOM 1420 N N . ARG A 1 178 ? 0.059 2.879 22.731 1.00 71.88 178 ARG A N 1
ATOM 1421 C CA . ARG A 1 178 ? 1.287 3.508 22.216 1.00 71.88 178 ARG A CA 1
ATOM 1422 C C . ARG A 1 178 ? 2.361 3.451 23.299 1.00 71.88 178 ARG A C 1
ATOM 1424 O O . ARG A 1 178 ? 2.045 3.651 24.466 1.00 71.88 178 ARG A O 1
ATOM 1431 N N . ASN A 1 179 ? 3.613 3.213 22.909 1.00 71.56 179 ASN A N 1
ATOM 1432 C CA . ASN A 1 179 ? 4.782 3.226 23.803 1.00 71.56 179 ASN A CA 1
ATOM 1433 C C . ASN A 1 179 ? 4.691 2.264 25.004 1.00 71.56 179 ASN A C 1
ATOM 1435 O O . ASN A 1 179 ? 5.161 2.575 26.093 1.00 71.56 179 ASN A O 1
ATOM 1439 N N . THR A 1 180 ? 4.087 1.091 24.820 1.00 67.56 180 THR A N 1
ATOM 1440 C CA . THR A 1 180 ? 4.026 0.063 25.865 1.00 67.56 180 THR A CA 1
ATOM 1441 C C . THR A 1 180 ? 5.259 -0.830 25.832 1.00 67.56 180 THR A C 1
ATOM 1443 O O . THR A 1 180 ? 5.498 -1.516 24.837 1.00 67.56 180 THR A O 1
ATOM 1446 N N . THR A 1 181 ? 5.995 -0.892 26.936 1.00 69.38 181 THR A N 1
ATOM 1447 C CA . THR A 1 181 ? 6.946 -1.968 27.230 1.00 69.38 181 THR A CA 1
ATOM 1448 C C . THR A 1 181 ? 6.187 -3.121 27.877 1.00 69.38 181 THR A C 1
ATOM 1450 O O . THR A 1 181 ? 5.718 -3.012 29.007 1.00 69.38 181 THR A O 1
ATOM 1453 N N . LEU A 1 182 ? 6.033 -4.228 27.154 1.00 60.91 182 LEU A N 1
ATOM 1454 C CA . LEU A 1 182 ? 5.549 -5.473 27.744 1.00 60.91 182 LEU A CA 1
ATOM 1455 C C . LEU A 1 182 ? 6.743 -6.149 28.420 1.00 60.91 182 LEU A C 1
ATOM 1457 O O . LEU A 1 182 ? 7.670 -6.581 27.738 1.00 60.91 182 LEU A O 1
ATOM 1461 N N . ALA A 1 183 ? 6.748 -6.183 29.751 1.00 53.84 183 ALA A N 1
ATOM 1462 C CA . ALA A 1 183 ? 7.655 -7.054 30.486 1.00 53.84 183 ALA A CA 1
ATOM 1463 C C . ALA A 1 183 ? 7.174 -8.503 30.306 1.00 53.84 183 ALA A C 1
ATOM 1465 O O . ALA A 1 183 ? 5.981 -8.771 30.466 1.00 53.84 183 ALA A O 1
ATOM 1466 N N . ALA A 1 184 ? 8.090 -9.382 29.896 1.00 40.25 184 ALA A N 1
ATOM 1467 C CA . ALA A 1 184 ? 7.865 -10.822 29.796 1.00 40.25 184 ALA A CA 1
ATOM 1468 C C . ALA A 1 184 ? 7.920 -11.482 31.177 1.00 40.25 184 ALA A C 1
ATOM 1470 O O . ALA A 1 184 ? 8.737 -11.017 32.007 1.00 40.25 184 ALA A O 1
#

Secondary structure (DSSP, 8-state):
---GGGEE-EEETTT-EEEE-TT--TTEE-EEEE-----GGG-EEE-TTS-EEETTEEEE--STTSBPEEEE--SS-GGG-EEEETTTTEEEETTTTEEEEEEE-TTS-EEEEEE-----GGG-EEETT--HHHHGGG----B-TTT--EEEEEPSS-SSSEEEE-----GGG-----S-----

Radius of gyration: 19.33 Å; chains: 1; bounding box: 40×34×55 Å

Foldseek 3Di:
DPDPPQWDWKAQQVVRWTFFQVPDDAFDFTFIGHDPPPDDRRTWGQDPLQFTDDDQWTFFDPDALAGGGTHGDPSPAQRRHWDQDQVLQWIQRVNHRWTWFFDQHPVRDTGTGTDHDDSDSRRHIDRPPPDPVVVLVPLDFCADPPPRWTWFADDPVGRPDTDTHHPPSDPRRHDDDDPDDDDD

pLDDT: mean 88.03, std 14.22, range [29.45, 98.62]

Sequence (184 aa):
METSKNRKPIRNVETNQCLDNMGRKENEKVGFFNCHGMGGNQVFSYTADKEIRTDDLCLDVSRLNGPVLMLKCHHLRGNQLWEYDAERRTFLHIITQSCLTLGRIEDGSEGPTVEACDGSPLQTWILRNYSRLEVFRKKLTLRHLNSNQCLAEPSEEDRLVPSMRECGGGRAQQWLLRNTTLAA